Protein AF-A0A928IRK0-F1 (afdb_monomer_lite)

pLDDT: mean 72.27, std 23.88, range [26.62, 96.31]

Structure (mmCIF, N/CA/C/O backbone):
data_AF-A0A928IRK0-F1
#
_entry.id   AF-A0A928IRK0-F1
#
loop_
_atom_site.group_PDB
_atom_site.id
_atom_site.type_symbol
_atom_site.label_atom_id
_atom_site.label_alt_id
_atom_site.label_comp_id
_atom_site.label_asym_id
_atom_site.label_entity_id
_atom_site.label_seq_id
_atom_site.pdbx_PDB_ins_code
_atom_site.Cartn_x
_atom_site.Cartn_y
_atom_site.Cartn_z
_atom_site.occupancy
_atom_site.B_iso_or_equiv
_atom_site.auth_seq_id
_atom_site.auth_comp_id
_atom_site.auth_asym_id
_atom_site.auth_atom_id
_atom_site.pdbx_PDB_model_num
ATOM 1 N N . MET A 1 1 ? 28.303 -37.108 17.108 1.00 35.88 1 MET A N 1
ATOM 2 C CA . MET A 1 1 ? 27.995 -36.405 15.845 1.00 35.88 1 MET A CA 1
ATOM 3 C C . MET A 1 1 ? 28.154 -34.914 16.098 1.00 35.88 1 MET A C 1
ATOM 5 O O . MET A 1 1 ? 27.510 -34.401 16.999 1.00 35.88 1 MET A O 1
ATOM 9 N N . LYS A 1 2 ? 29.097 -34.267 15.405 1.00 32.19 2 LYS A N 1
ATOM 10 C CA . LYS A 1 2 ? 29.392 -32.827 15.476 1.00 32.19 2 LYS A CA 1
ATOM 11 C C . LYS A 1 2 ? 29.144 -32.235 14.089 1.00 32.19 2 LYS A C 1
ATOM 13 O O . LYS A 1 2 ? 29.670 -32.789 13.128 1.00 32.19 2 LYS A O 1
ATOM 18 N N . ARG A 1 3 ? 28.418 -31.122 14.007 1.00 32.66 3 ARG A N 1
ATOM 19 C CA . ARG A 1 3 ? 28.485 -30.109 12.934 1.00 32.66 3 ARG A CA 1
ATOM 20 C C . ARG A 1 3 ? 28.124 -28.778 13.616 1.00 32.66 3 ARG A C 1
ATOM 22 O O . ARG A 1 3 ? 26.959 -28.565 13.901 1.00 32.66 3 ARG A O 1
ATOM 29 N N . ALA A 1 4 ? 29.045 -28.099 14.301 1.00 34.97 4 ALA A N 1
ATOM 30 C CA . ALA A 1 4 ? 30.150 -27.265 13.809 1.00 34.97 4 ALA A CA 1
ATOM 31 C C . ALA A 1 4 ? 29.663 -26.094 12.934 1.00 34.97 4 ALA A C 1
ATOM 33 O O . ALA A 1 4 ? 29.440 -26.262 11.739 1.00 34.97 4 ALA A O 1
ATOM 34 N N . LEU A 1 5 ? 29.512 -24.933 13.587 1.00 39.81 5 LEU A N 1
ATOM 35 C CA . LEU A 1 5 ? 29.487 -23.599 12.987 1.00 39.81 5 LEU A CA 1
ATOM 36 C C . LEU A 1 5 ? 30.764 -23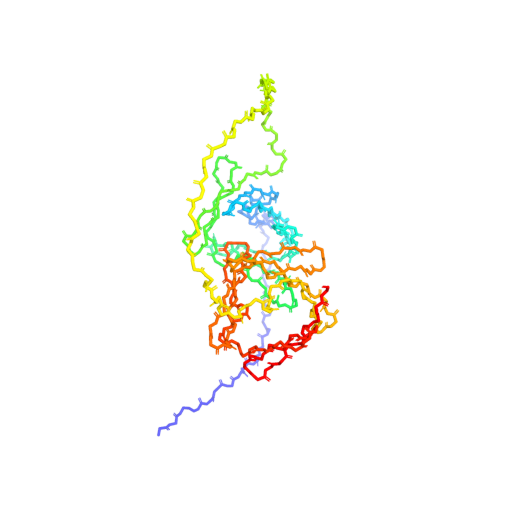.363 12.158 1.00 39.81 5 LEU A C 1
ATOM 38 O O . LEU A 1 5 ? 31.855 -23.710 12.608 1.00 39.81 5 LEU A O 1
ATOM 42 N N . ALA A 1 6 ? 30.627 -22.725 10.998 1.00 34.22 6 ALA A N 1
ATOM 43 C CA . ALA A 1 6 ? 31.722 -22.123 10.232 1.00 34.22 6 ALA A CA 1
ATOM 44 C C . ALA A 1 6 ? 31.216 -20.750 9.752 1.00 34.22 6 ALA A C 1
ATOM 46 O O . ALA A 1 6 ? 30.292 -20.685 8.951 1.00 34.22 6 ALA A O 1
ATOM 47 N N . THR A 1 7 ? 31.525 -19.663 10.459 1.00 35.00 7 THR A N 1
ATOM 48 C CA . THR A 1 7 ? 32.746 -18.839 10.352 1.00 35.00 7 THR A CA 1
ATOM 49 C C . THR A 1 7 ? 32.854 -18.143 8.995 1.00 35.00 7 THR A C 1
ATOM 51 O O . THR A 1 7 ? 33.321 -18.710 8.012 1.00 35.00 7 THR A O 1
ATOM 54 N N . ILE A 1 8 ? 32.423 -16.881 8.997 1.00 35.19 8 ILE A N 1
ATOM 55 C CA . ILE A 1 8 ? 32.587 -15.876 7.945 1.00 35.19 8 ILE A CA 1
ATOM 56 C C . ILE A 1 8 ? 34.085 -15.609 7.764 1.00 35.19 8 ILE A C 1
ATOM 58 O O . ILE A 1 8 ? 34.755 -15.165 8.697 1.00 35.19 8 ILE A O 1
ATOM 62 N N . MET A 1 9 ? 34.612 -15.896 6.573 1.00 32.50 9 MET A N 1
ATOM 63 C CA . MET A 1 9 ? 36.005 -15.639 6.211 1.00 32.50 9 MET A CA 1
ATOM 64 C C . MET A 1 9 ? 36.074 -14.464 5.231 1.00 32.50 9 MET A C 1
ATOM 66 O O . MET A 1 9 ? 35.711 -14.568 4.064 1.00 32.50 9 MET A O 1
ATOM 70 N N . LEU A 1 10 ? 36.548 -13.340 5.756 1.00 35.69 10 LEU A N 1
ATOM 71 C CA . LEU A 1 10 ? 37.051 -12.174 5.040 1.00 35.69 10 LEU A CA 1
ATOM 72 C C . LEU A 1 10 ? 38.479 -12.487 4.551 1.00 35.69 10 LEU A C 1
ATOM 74 O O . LEU A 1 10 ? 39.287 -12.844 5.402 1.00 35.69 10 LEU A O 1
ATOM 78 N N . PHE A 1 11 ? 38.809 -12.338 3.255 1.00 30.98 11 PHE A N 1
ATOM 79 C CA . PHE A 1 11 ? 40.096 -11.773 2.783 1.00 30.98 11 PHE A CA 1
ATOM 80 C C . PHE A 1 11 ? 40.257 -11.720 1.246 1.00 30.98 11 PHE A C 1
ATOM 82 O O . PHE A 1 11 ? 39.858 -12.629 0.528 1.00 30.98 11 PHE A O 1
ATOM 89 N N . ALA A 1 12 ? 41.021 -10.701 0.829 1.00 29.92 12 ALA A N 1
ATOM 90 C CA . ALA A 1 12 ? 41.919 -10.637 -0.334 1.00 29.92 12 ALA A CA 1
ATOM 91 C C . ALA A 1 12 ? 41.379 -10.214 -1.715 1.00 29.92 12 ALA A C 1
ATOM 93 O O . ALA A 1 12 ? 41.140 -11.006 -2.621 1.00 29.92 12 ALA A O 1
ATOM 94 N N . LEU A 1 13 ? 41.390 -8.891 -1.882 1.00 34.50 13 LEU A N 1
ATOM 95 C CA . LEU A 1 13 ? 41.864 -8.146 -3.051 1.00 34.50 13 LEU A CA 1
ATOM 96 C C . LEU A 1 13 ? 42.951 -8.887 -3.871 1.00 34.50 13 LEU A C 1
ATOM 98 O O . LEU A 1 13 ? 44.035 -9.158 -3.354 1.00 34.50 13 LEU A O 1
ATOM 102 N N . VAL A 1 14 ? 42.708 -9.106 -5.168 1.00 40.97 14 VAL A N 1
ATOM 103 C CA . VAL A 1 14 ? 43.757 -9.370 -6.169 1.00 40.97 14 VAL A CA 1
ATOM 104 C C . VAL A 1 14 ? 43.523 -8.465 -7.377 1.00 40.97 14 VAL A C 1
ATOM 106 O O . VAL A 1 14 ? 42.652 -8.702 -8.210 1.00 40.97 14 VAL A O 1
ATOM 109 N N . LEU A 1 15 ? 44.332 -7.409 -7.453 1.00 42.88 15 LEU A N 1
ATOM 110 C CA . LEU A 1 15 ? 44.608 -6.652 -8.670 1.00 42.88 15 LEU A CA 1
ATOM 111 C C . LEU A 1 15 ? 45.464 -7.517 -9.601 1.00 42.88 15 LEU A C 1
ATOM 113 O O . LEU A 1 15 ? 46.581 -7.881 -9.240 1.00 42.88 15 LEU A O 1
ATOM 117 N N . THR A 1 16 ? 44.997 -7.769 -10.823 1.00 43.09 16 THR A N 1
ATOM 118 C CA . THR A 1 16 ? 45.898 -8.019 -11.956 1.00 43.09 16 THR A CA 1
ATOM 119 C C . THR A 1 16 ? 45.474 -7.147 -13.129 1.00 43.09 16 THR A C 1
ATOM 121 O O . THR A 1 16 ? 44.349 -7.206 -13.616 1.00 43.09 16 THR A O 1
ATOM 124 N N . ALA A 1 17 ? 46.392 -6.273 -13.531 1.00 45.44 17 ALA A N 1
ATOM 125 C CA . ALA A 1 17 ? 46.295 -5.474 -14.733 1.00 45.44 17 ALA A CA 1
ATOM 126 C C . ALA A 1 17 ? 46.649 -6.343 -15.945 1.00 45.44 17 ALA A C 1
ATOM 128 O O . ALA A 1 17 ? 47.727 -6.931 -15.986 1.00 45.44 17 ALA A O 1
ATOM 129 N N . PHE A 1 18 ? 45.782 -6.346 -16.955 1.00 43.25 18 PHE A N 1
ATOM 130 C CA . PHE A 1 18 ? 46.183 -6.560 -18.340 1.00 43.25 18 PHE A CA 1
ATOM 131 C C . PHE A 1 18 ? 45.590 -5.435 -19.181 1.00 43.25 18 PHE A C 1
ATOM 133 O O . PHE A 1 18 ? 44.392 -5.378 -19.444 1.00 43.25 18 PHE A O 1
ATOM 140 N N . THR A 1 19 ? 46.454 -4.513 -19.585 1.00 52.81 19 THR A N 1
ATOM 141 C CA . THR A 1 19 ? 46.229 -3.620 -20.713 1.00 52.81 19 THR A CA 1
ATOM 142 C C . THR A 1 19 ? 46.345 -4.433 -22.001 1.00 52.81 19 THR A C 1
ATOM 144 O O . THR A 1 19 ? 47.422 -4.908 -22.349 1.00 52.81 19 THR A O 1
ATOM 147 N N . ALA A 1 20 ? 45.245 -4.558 -22.739 1.00 34.66 20 ALA A N 1
ATOM 148 C CA . ALA A 1 20 ? 45.270 -4.877 -24.161 1.00 34.66 20 ALA A CA 1
ATOM 149 C C . ALA A 1 20 ? 44.261 -3.973 -24.873 1.00 34.66 20 ALA A C 1
ATOM 151 O O . ALA A 1 20 ? 43.054 -4.041 -24.657 1.00 34.66 20 ALA A O 1
ATOM 152 N N . CYS A 1 21 ? 44.822 -3.069 -25.668 1.00 44.81 21 CYS A N 1
ATOM 153 C CA . CYS A 1 21 ? 44.151 -2.089 -26.498 1.00 44.81 21 CYS A CA 1
ATOM 154 C C . CYS A 1 21 ? 43.367 -2.805 -27.609 1.00 44.81 21 CYS A C 1
ATOM 156 O O . CYS A 1 21 ? 43.947 -3.515 -28.427 1.00 44.81 21 CYS A O 1
ATOM 158 N N . GLY A 1 22 ? 42.055 -2.610 -27.627 1.00 37.16 22 GLY A N 1
ATOM 159 C CA . GLY A 1 22 ? 41.155 -3.009 -28.699 1.00 37.16 22 GLY A CA 1
ATOM 160 C C . GLY A 1 22 ? 39.939 -2.105 -28.604 1.00 37.16 22 GLY A C 1
ATOM 161 O O . GLY A 1 22 ? 39.174 -2.192 -27.650 1.00 37.16 22 GLY A O 1
ATOM 162 N N . SER A 1 23 ? 39.848 -1.160 -29.528 1.00 47.44 23 SER A N 1
ATOM 163 C CA . SER A 1 23 ? 38.909 -0.045 -29.555 1.00 47.44 23 SER A CA 1
ATOM 164 C C . SER A 1 23 ? 37.456 -0.513 -29.674 1.00 47.44 23 SER A C 1
ATOM 166 O O . SER A 1 23 ? 36.894 -0.524 -30.759 1.00 47.44 23 SER A O 1
ATOM 168 N N . ASP A 1 24 ? 36.836 -0.857 -28.555 1.00 42.28 24 ASP A N 1
ATOM 169 C CA . ASP A 1 24 ? 35.389 -0.903 -28.392 1.00 42.28 24 ASP A CA 1
ATOM 170 C C . ASP A 1 24 ? 35.107 -0.181 -27.075 1.00 42.28 24 ASP A C 1
ATOM 172 O O . ASP A 1 24 ? 35.445 -0.674 -25.998 1.00 42.28 24 ASP A O 1
ATOM 176 N N . GLY A 1 25 ? 34.543 1.029 -27.159 1.00 40.53 25 GLY A N 1
ATOM 177 C CA . GLY A 1 25 ? 34.087 1.770 -25.982 1.00 40.53 25 GLY A CA 1
ATOM 178 C C . GLY A 1 25 ? 33.151 0.919 -25.112 1.00 40.53 25 GLY A C 1
ATOM 179 O O . GLY A 1 25 ? 32.661 -0.116 -25.573 1.00 40.53 25 GLY A O 1
ATOM 180 N N . PRO A 1 26 ? 32.886 1.330 -23.858 1.00 35.16 26 PRO A N 1
ATOM 181 C CA . PRO A 1 26 ? 32.048 0.564 -22.947 1.00 35.16 26 PRO A CA 1
ATOM 182 C C . PRO A 1 26 ? 30.729 0.234 -23.645 1.00 35.16 26 PRO A C 1
ATOM 184 O O . PRO A 1 26 ? 29.916 1.116 -23.926 1.00 35.16 26 PRO A O 1
ATOM 187 N N . LYS A 1 27 ? 30.549 -1.051 -23.972 1.00 37.31 27 LYS A N 1
ATOM 188 C CA . LYS A 1 27 ? 29.289 -1.609 -24.452 1.00 37.31 27 LYS A CA 1
ATOM 189 C C . LYS A 1 27 ? 28.321 -1.513 -23.283 1.00 37.31 27 LYS A C 1
ATOM 191 O O . LYS A 1 27 ? 28.167 -2.450 -22.506 1.00 37.31 27 LYS A O 1
ATOM 196 N N . THR A 1 28 ? 27.707 -0.345 -23.136 1.00 40.34 28 THR A N 1
ATOM 197 C CA . THR A 1 28 ? 26.506 -0.177 -22.335 1.00 40.34 28 THR A CA 1
ATOM 198 C C . THR A 1 28 ? 25.515 -1.231 -22.816 1.00 40.34 28 THR A C 1
ATOM 200 O O . THR A 1 28 ? 25.292 -1.407 -24.018 1.00 40.34 28 THR A O 1
ATOM 203 N N . ASN A 1 29 ? 24.994 -2.017 -21.878 1.00 41.47 29 ASN A N 1
ATOM 204 C CA . ASN A 1 29 ? 24.000 -3.049 -22.138 1.00 41.47 29 ASN A CA 1
ATOM 205 C C . ASN A 1 29 ? 22.813 -2.434 -22.902 1.00 41.47 29 ASN A C 1
ATOM 207 O O . ASN A 1 29 ? 21.930 -1.822 -22.306 1.00 41.47 29 ASN A O 1
ATOM 211 N N . ARG A 1 30 ? 22.770 -2.596 -24.234 1.00 39.09 30 ARG A N 1
ATOM 212 C CA . ARG A 1 30 ? 21.704 -2.047 -25.099 1.00 39.09 30 ARG A CA 1
ATOM 213 C C . ARG A 1 30 ? 20.292 -2.518 -24.717 1.00 39.09 30 ARG A C 1
ATOM 215 O O . ARG A 1 30 ? 19.333 -1.889 -25.148 1.00 39.09 30 ARG A O 1
ATOM 222 N N . LYS A 1 31 ? 20.151 -3.583 -23.915 1.00 46.94 31 LYS A N 1
ATOM 223 C CA . LYS A 1 31 ? 18.856 -4.098 -23.430 1.00 46.94 31 LYS A CA 1
ATOM 224 C C . LYS A 1 31 ? 18.226 -3.268 -22.302 1.00 46.94 31 LYS A C 1
ATOM 226 O O . LYS A 1 31 ? 17.010 -3.296 -22.160 1.00 46.94 31 LYS A O 1
ATOM 231 N N . ASN A 1 32 ? 19.006 -2.492 -21.546 1.00 50.16 32 ASN A N 1
ATOM 232 C CA . ASN A 1 32 ? 18.465 -1.699 -20.430 1.00 50.16 32 ASN A CA 1
ATOM 233 C C . ASN A 1 32 ? 17.846 -0.379 -20.910 1.00 50.16 32 ASN A C 1
ATOM 235 O O . ASN A 1 32 ? 17.025 0.213 -20.220 1.00 50.16 32 ASN A O 1
ATOM 239 N N . ASN A 1 33 ? 18.198 0.071 -22.118 1.00 55.84 33 ASN A N 1
ATOM 240 C CA . ASN A 1 33 ? 17.753 1.360 -22.644 1.00 55.84 33 ASN A CA 1
ATOM 241 C C . ASN A 1 33 ? 16.288 1.351 -23.130 1.00 55.84 33 ASN A C 1
ATOM 243 O O . ASN A 1 33 ? 15.745 2.395 -23.478 1.00 55.84 33 ASN A O 1
ATOM 247 N N . THR A 1 34 ? 15.658 0.174 -23.216 1.00 71.88 34 THR A N 1
ATOM 248 C CA . THR A 1 34 ? 14.358 -0.005 -23.880 1.00 71.88 34 THR A CA 1
ATOM 249 C C . THR A 1 34 ? 13.168 0.192 -22.937 1.00 71.88 34 THR A C 1
ATOM 251 O O . THR A 1 34 ? 12.139 0.699 -23.374 1.00 71.88 34 THR A O 1
ATOM 254 N N . ILE A 1 35 ? 13.311 -0.152 -21.650 1.00 88.88 35 ILE A N 1
ATOM 255 C CA . ILE A 1 35 ? 12.264 0.055 -20.631 1.00 88.88 35 ILE A CA 1
ATOM 256 C C . ILE A 1 35 ? 12.216 1.505 -20.123 1.00 88.88 35 ILE A C 1
ATOM 258 O O . ILE A 1 35 ? 11.204 1.938 -19.579 1.00 88.88 35 ILE A O 1
ATOM 262 N N . ILE A 1 36 ? 13.278 2.284 -20.353 1.00 92.06 36 ILE A N 1
ATOM 263 C CA . ILE A 1 36 ? 13.366 3.685 -19.927 1.00 92.06 36 ILE A CA 1
ATOM 264 C C . ILE A 1 36 ? 12.195 4.490 -20.493 1.00 92.06 36 ILE A C 1
ATOM 266 O O . ILE A 1 36 ? 11.901 4.464 -21.694 1.00 92.06 36 ILE A O 1
ATOM 270 N N . GLY A 1 37 ? 11.534 5.241 -19.623 1.00 90.44 37 GLY A N 1
ATOM 271 C CA . GLY A 1 37 ? 10.341 6.009 -19.949 1.00 90.44 37 GLY A CA 1
ATOM 272 C C . GLY A 1 37 ? 9.330 5.978 -18.817 1.00 90.44 37 GLY A C 1
ATOM 273 O O . GLY A 1 37 ? 9.587 5.425 -17.753 1.00 90.44 37 GLY A O 1
ATOM 274 N N . THR A 1 38 ? 8.185 6.606 -19.058 1.00 94.38 38 THR A N 1
ATOM 275 C CA . THR A 1 38 ? 7.038 6.563 -18.150 1.00 94.38 38 THR A CA 1
ATOM 276 C C . THR A 1 38 ? 5.928 5.748 -18.796 1.00 94.38 38 THR A C 1
ATOM 278 O O . THR A 1 38 ? 5.653 5.908 -19.986 1.00 94.38 38 THR A O 1
ATOM 281 N N . TRP A 1 39 ? 5.317 4.870 -18.021 1.00 95.44 39 TRP A N 1
ATOM 282 C CA . TRP A 1 39 ? 4.385 3.843 -18.453 1.00 95.44 39 TRP A CA 1
ATOM 283 C C . TRP A 1 39 ? 3.161 3.895 -17.555 1.00 95.44 39 TRP A C 1
ATOM 285 O O . TRP A 1 39 ? 3.302 3.968 -16.343 1.00 95.44 39 TRP A O 1
ATOM 295 N N . GLU A 1 40 ? 1.977 3.886 -18.144 1.00 94.19 40 GLU A N 1
ATOM 296 C CA . GLU A 1 40 ? 0.702 3.979 -17.445 1.00 94.19 40 GLU A CA 1
ATOM 297 C C . GLU A 1 40 ? -0.161 2.771 -17.804 1.00 94.19 40 GLU A C 1
ATOM 299 O O . GLU A 1 40 ? -0.256 2.384 -18.970 1.00 94.19 40 GLU A O 1
ATOM 304 N N . GLY A 1 41 ? -0.758 2.154 -16.796 1.00 87.56 41 GLY A N 1
ATOM 305 C CA . GLY A 1 41 ? -1.603 0.976 -16.928 1.00 87.56 41 GLY A CA 1
ATOM 306 C C . GLY A 1 41 ? -2.645 0.956 -15.821 1.00 87.56 41 GLY A C 1
ATOM 307 O O . GLY A 1 41 ? -2.720 1.880 -15.009 1.00 87.56 41 GLY A O 1
ATOM 308 N N . SER A 1 42 ? -3.453 -0.095 -15.787 1.00 81.50 42 SER A N 1
ATOM 309 C CA . SER A 1 42 ? -4.415 -0.293 -14.710 1.00 81.50 42 SER A CA 1
ATOM 310 C C . SER A 1 42 ? -4.460 -1.753 -14.297 1.00 81.50 42 SER A C 1
ATOM 312 O O . SER A 1 42 ? -4.390 -2.641 -15.146 1.00 81.50 42 SER A O 1
ATOM 314 N N . LEU A 1 43 ? -4.567 -1.969 -12.992 1.00 77.38 43 LEU A N 1
ATOM 315 C CA . LEU A 1 43 ? -4.803 -3.262 -12.371 1.00 77.38 43 LEU A CA 1
ATOM 316 C C . LEU A 1 43 ? -5.964 -3.083 -11.391 1.00 77.38 43 LEU A C 1
ATOM 318 O O . LEU A 1 43 ? -5.967 -2.124 -10.623 1.00 77.38 43 LEU A O 1
ATOM 322 N N . ASP A 1 44 ? -6.986 -3.931 -11.506 1.00 76.38 44 ASP A N 1
ATOM 323 C CA . ASP A 1 44 ? -8.194 -3.911 -10.666 1.00 76.38 44 ASP A CA 1
ATOM 324 C C . ASP A 1 44 ? -8.866 -2.531 -10.531 1.00 76.38 44 ASP A C 1
ATOM 326 O O . ASP A 1 44 ? -9.376 -2.143 -9.485 1.00 76.38 44 ASP A O 1
ATOM 330 N N . GLY A 1 45 ? -8.875 -1.761 -11.625 1.00 72.38 45 GLY A N 1
ATOM 331 C CA . GLY A 1 45 ? -9.487 -0.428 -11.679 1.00 72.38 45 GLY A CA 1
ATOM 332 C C . GLY A 1 45 ? -8.632 0.694 -11.081 1.00 72.38 45 GLY A C 1
ATOM 333 O O . GLY A 1 45 ? -9.014 1.861 -11.168 1.00 72.38 45 GLY A O 1
ATOM 334 N N . ILE A 1 46 ? -7.454 0.378 -10.540 1.00 72.94 46 ILE A N 1
ATOM 335 C CA . ILE A 1 46 ? -6.489 1.353 -10.033 1.00 72.94 46 ILE A CA 1
ATOM 336 C C . ILE A 1 46 ? -5.533 1.720 -11.166 1.00 72.94 46 ILE A C 1
ATOM 338 O O . ILE A 1 46 ? -4.912 0.850 -11.780 1.00 72.94 46 ILE A O 1
ATOM 342 N N . THR A 1 47 ? -5.412 3.012 -11.472 1.00 83.19 47 THR A N 1
ATOM 343 C CA . THR A 1 47 ? -4.402 3.504 -12.420 1.00 83.19 47 THR A CA 1
ATOM 344 C C . THR A 1 47 ? -3.032 3.496 -11.758 1.00 83.19 47 THR A C 1
ATOM 346 O O . THR A 1 47 ? -2.857 4.058 -10.676 1.00 83.19 47 THR A O 1
ATOM 349 N N . MET A 1 48 ? -2.053 2.914 -12.445 1.00 88.00 48 MET A N 1
ATOM 350 C CA . MET A 1 48 ? -0.661 2.854 -12.017 1.00 88.00 48 MET A CA 1
ATOM 351 C C . MET A 1 48 ? 0.233 3.532 -13.051 1.00 88.00 48 MET A C 1
ATOM 353 O O . MET A 1 48 ? 0.095 3.295 -14.252 1.00 88.00 48 MET A O 1
ATOM 357 N N . THR A 1 49 ? 1.176 4.351 -12.596 1.00 92.38 49 THR A N 1
ATOM 358 C CA . THR A 1 49 ? 2.230 4.943 -13.423 1.00 92.38 49 THR A CA 1
ATOM 359 C C . THR A 1 49 ? 3.595 4.495 -12.914 1.00 92.38 49 THR A C 1
ATOM 361 O O . THR A 1 49 ? 3.921 4.716 -11.757 1.00 92.38 49 THR A O 1
ATOM 364 N N . TYR A 1 50 ? 4.426 3.933 -13.786 1.00 94.50 50 TYR A N 1
ATOM 365 C CA . TYR A 1 50 ? 5.821 3.605 -13.498 1.00 94.50 50 TYR A CA 1
ATOM 366 C C . TYR A 1 50 ? 6.753 4.437 -14.365 1.00 94.50 50 TYR A C 1
ATOM 368 O O . TYR A 1 50 ? 6.551 4.557 -15.573 1.00 94.50 50 TYR A O 1
ATOM 376 N N . SER A 1 51 ? 7.816 4.977 -13.780 1.00 94.81 51 SER A N 1
ATOM 377 C CA . SER A 1 51 ? 8.896 5.629 -14.512 1.00 94.81 51 SER A CA 1
ATOM 378 C C . SER A 1 51 ? 10.215 4.909 -14.276 1.00 94.81 51 SER A C 1
ATOM 380 O O . SER A 1 51 ? 10.579 4.622 -13.143 1.00 94.81 51 SER A O 1
ATOM 382 N N . PHE A 1 52 ? 10.946 4.638 -15.352 1.00 94.25 52 PHE A N 1
ATOM 383 C CA . PHE A 1 52 ? 12.274 4.032 -15.318 1.00 94.25 52 PHE A CA 1
ATOM 384 C C . PHE A 1 52 ? 13.265 5.015 -15.933 1.00 94.25 52 PHE A C 1
ATOM 386 O O . PHE A 1 52 ? 13.123 5.397 -17.100 1.00 94.25 52 PHE A O 1
ATOM 393 N N . LYS A 1 53 ? 14.263 5.443 -15.160 1.00 90.06 53 LYS A N 1
ATOM 394 C CA . LYS A 1 53 ? 15.334 6.343 -15.600 1.00 90.06 53 LYS A CA 1
ATOM 395 C C . LYS A 1 53 ? 16.614 5.570 -15.898 1.00 90.06 53 LYS A C 1
ATOM 397 O O . LYS A 1 53 ? 16.876 4.518 -15.327 1.00 90.06 53 LYS A O 1
ATOM 402 N N . ALA A 1 54 ? 17.429 6.122 -16.795 1.00 86.69 54 ALA A N 1
ATOM 403 C CA . ALA A 1 54 ? 18.669 5.501 -17.269 1.00 86.69 54 ALA A CA 1
ATOM 404 C C . ALA A 1 54 ? 19.713 5.245 -16.170 1.00 86.69 54 ALA A C 1
ATOM 406 O O . ALA A 1 54 ? 20.583 4.395 -16.340 1.00 86.69 54 ALA A O 1
ATOM 407 N N . ASP A 1 55 ? 19.636 5.992 -15.072 1.00 86.50 55 ASP A N 1
ATOM 408 C CA . ASP A 1 55 ? 20.527 5.886 -13.916 1.00 86.50 55 ASP A CA 1
ATOM 409 C C . ASP A 1 55 ? 20.167 4.727 -12.969 1.00 86.50 55 ASP A C 1
ATOM 411 O O . ASP A 1 55 ? 20.842 4.538 -11.961 1.00 86.50 55 ASP A O 1
ATOM 415 N N . GLY A 1 56 ? 19.138 3.936 -13.295 1.00 87.12 56 GLY A N 1
ATOM 416 C CA . GLY A 1 56 ? 18.668 2.839 -12.450 1.00 87.12 56 GLY A CA 1
ATOM 417 C C . GLY A 1 56 ? 17.709 3.284 -11.348 1.00 87.12 56 GLY A C 1
ATOM 418 O O . GLY A 1 56 ? 17.372 2.481 -10.486 1.00 87.12 56 GLY A O 1
ATOM 419 N N . THR A 1 57 ? 17.238 4.533 -11.362 1.00 93.00 57 THR A N 1
ATOM 420 C CA . THR A 1 57 ? 16.164 4.997 -10.473 1.00 93.00 57 THR A CA 1
ATOM 421 C C . THR A 1 57 ? 14.821 5.017 -11.191 1.00 93.00 57 THR A C 1
ATOM 423 O O . THR A 1 57 ? 14.736 5.023 -12.425 1.00 93.00 57 THR A O 1
ATOM 426 N N . GLY A 1 58 ? 13.746 5.010 -10.421 1.00 93.31 58 GLY A N 1
ATOM 427 C CA . GLY A 1 58 ? 12.396 5.055 -10.935 1.00 93.31 58 GLY A CA 1
ATOM 428 C C . GLY A 1 58 ? 11.396 5.529 -9.898 1.00 93.31 58 GLY A C 1
ATOM 429 O O . GLY A 1 58 ? 11.750 5.869 -8.770 1.00 93.31 58 GLY A O 1
ATOM 430 N N . LYS A 1 59 ? 10.144 5.610 -10.329 1.00 92.62 59 LYS A N 1
ATOM 431 C CA . LYS A 1 59 ? 9.039 6.050 -9.484 1.00 92.62 59 LYS A CA 1
ATOM 432 C C . LYS A 1 59 ? 7.760 5.323 -9.869 1.00 92.62 59 LYS A C 1
ATOM 434 O O . LYS A 1 59 ? 7.444 5.283 -11.057 1.00 92.62 59 LYS A O 1
ATOM 439 N N . ALA A 1 60 ? 7.053 4.785 -8.882 1.00 91.31 60 ALA A N 1
ATOM 440 C CA . ALA A 1 60 ? 5.724 4.204 -9.008 1.00 91.31 60 ALA A CA 1
ATOM 441 C C . ALA A 1 60 ? 4.701 5.184 -8.430 1.00 91.31 60 ALA A C 1
ATOM 443 O O . ALA A 1 60 ? 4.945 5.781 -7.384 1.00 91.31 60 ALA A O 1
ATOM 444 N N . GLU A 1 61 ? 3.568 5.347 -9.100 1.00 85.81 61 GLU A N 1
ATOM 445 C CA . GLU A 1 61 ? 2.417 6.100 -8.612 1.00 85.81 61 GLU A CA 1
ATOM 446 C C . GLU A 1 61 ? 1.161 5.251 -8.774 1.00 85.81 61 GLU A C 1
ATOM 448 O O . GLU A 1 61 ? 0.850 4.828 -9.885 1.00 85.81 61 GLU A O 1
ATOM 453 N N . ALA A 1 62 ? 0.424 5.021 -7.694 1.00 80.81 62 ALA A N 1
ATOM 454 C CA . ALA A 1 62 ? -0.842 4.292 -7.712 1.00 80.81 62 ALA A CA 1
ATOM 455 C C . ALA A 1 62 ? -1.712 4.776 -6.551 1.00 80.81 62 ALA A C 1
ATOM 457 O O . ALA A 1 62 ? -1.187 5.040 -5.476 1.00 80.81 62 ALA A O 1
ATOM 458 N N . ALA A 1 63 ? -3.023 4.935 -6.762 1.00 74.25 63 ALA A N 1
ATOM 459 C CA . ALA A 1 63 ? -3.966 5.367 -5.714 1.00 74.25 63 ALA A CA 1
ATOM 460 C C . ALA A 1 63 ? -3.514 6.619 -4.910 1.00 74.25 63 ALA A C 1
ATOM 462 O O . ALA A 1 63 ? -3.755 6.744 -3.713 1.00 74.25 63 ALA A O 1
ATOM 463 N N . GLY A 1 64 ? -2.818 7.559 -5.563 1.00 67.06 64 GLY A N 1
ATOM 464 C CA . GLY A 1 64 ? -2.269 8.759 -4.915 1.00 67.06 64 GLY A CA 1
ATOM 465 C C . GLY A 1 64 ? -0.976 8.544 -4.114 1.00 67.06 64 GLY A C 1
ATOM 466 O O . GLY A 1 64 ? -0.381 9.526 -3.677 1.00 67.06 64 GLY A O 1
ATOM 467 N N . ALA A 1 65 ? -0.498 7.306 -3.964 1.00 71.31 65 ALA A N 1
ATOM 468 C CA . ALA A 1 65 ? 0.815 6.996 -3.409 1.00 71.31 65 ALA A CA 1
ATOM 469 C C . ALA A 1 65 ? 1.931 7.244 -4.429 1.00 71.31 65 ALA A C 1
ATOM 471 O O . ALA A 1 65 ? 1.724 7.165 -5.640 1.00 71.31 65 ALA A O 1
ATOM 472 N N . THR A 1 66 ? 3.132 7.529 -3.928 1.00 82.81 66 THR A N 1
ATOM 473 C CA . THR A 1 66 ? 4.366 7.596 -4.712 1.00 82.81 66 THR A CA 1
ATOM 474 C C . THR A 1 66 ? 5.439 6.786 -4.001 1.00 82.81 66 THR A C 1
ATOM 476 O O . THR A 1 66 ? 5.741 7.073 -2.848 1.00 82.81 66 THR A O 1
ATOM 479 N N . ILE A 1 67 ? 6.047 5.837 -4.709 1.00 86.06 67 ILE A N 1
ATOM 480 C CA . ILE A 1 67 ? 7.224 5.099 -4.241 1.00 86.06 67 ILE A CA 1
ATOM 481 C C . ILE A 1 67 ? 8.375 5.427 -5.181 1.00 86.06 67 ILE A C 1
ATOM 483 O O . ILE A 1 67 ? 8.304 5.156 -6.382 1.00 86.06 67 ILE A O 1
ATOM 487 N N . GLU A 1 68 ? 9.438 6.022 -4.648 1.00 90.50 68 GLU A N 1
ATOM 488 C CA . GLU A 1 68 ? 10.715 6.083 -5.353 1.00 90.50 68 GLU A CA 1
ATOM 489 C C . GLU A 1 68 ? 11.435 4.746 -5.183 1.00 90.50 68 GLU A C 1
ATOM 491 O O . GLU A 1 68 ? 11.450 4.167 -4.098 1.00 90.50 68 GLU A O 1
ATOM 496 N N . TYR A 1 69 ? 12.014 4.236 -6.265 1.00 91.94 69 TYR A N 1
ATOM 497 C CA . TYR A 1 69 ? 12.679 2.940 -6.247 1.00 91.94 69 TYR A CA 1
ATOM 498 C C . TYR A 1 69 ? 13.974 2.953 -7.048 1.00 91.94 69 TYR A C 1
ATOM 500 O O . TYR A 1 69 ? 14.179 3.752 -7.967 1.00 91.94 69 TYR A O 1
ATOM 508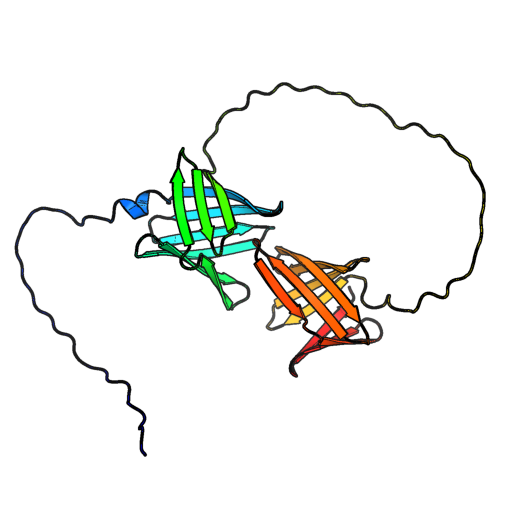 N N . THR A 1 70 ? 14.843 2.005 -6.728 1.00 93.75 70 THR A N 1
ATOM 509 C CA . THR A 1 70 ? 15.949 1.599 -7.595 1.00 93.75 70 THR A CA 1
ATOM 510 C C . THR A 1 70 ? 15.535 0.361 -8.372 1.00 93.75 70 THR A C 1
ATOM 512 O O . THR A 1 70 ? 14.777 -0.463 -7.870 1.00 93.75 70 THR A O 1
ATOM 515 N N . TRP A 1 71 ? 15.989 0.230 -9.612 1.00 94.69 71 TRP A N 1
ATOM 516 C CA . TRP A 1 71 ? 15.653 -0.902 -10.462 1.00 94.69 71 TRP A CA 1
ATOM 517 C C . TRP A 1 71 ? 16.865 -1.411 -11.227 1.00 94.69 71 TRP A C 1
ATOM 519 O O . TRP A 1 71 ? 17.787 -0.672 -11.582 1.00 94.69 71 TRP A O 1
ATOM 529 N N . THR A 1 72 ? 16.845 -2.707 -11.510 1.00 92.56 72 THR A N 1
ATOM 530 C CA . THR A 1 72 ? 17.865 -3.382 -12.302 1.00 92.56 72 THR A CA 1
ATOM 531 C C . THR A 1 72 ? 17.230 -4.445 -13.185 1.00 92.56 72 THR A C 1
ATOM 533 O O . THR A 1 72 ? 16.133 -4.936 -12.923 1.00 92.56 72 THR A O 1
ATOM 536 N N . VAL A 1 73 ? 17.944 -4.812 -14.247 1.00 91.00 73 VAL A N 1
ATOM 537 C CA . VAL A 1 73 ? 17.633 -6.009 -15.024 1.00 91.00 73 VAL A CA 1
ATOM 538 C C . VAL A 1 73 ? 18.804 -6.962 -14.895 1.00 91.00 73 VAL A C 1
ATOM 540 O O . VAL A 1 73 ? 19.926 -6.631 -15.292 1.00 91.00 73 VAL A O 1
ATOM 543 N N . LYS A 1 74 ? 18.537 -8.149 -14.359 1.00 84.19 74 LYS A N 1
ATOM 544 C CA . LYS A 1 74 ? 19.515 -9.223 -14.198 1.00 84.19 74 LYS A CA 1
ATOM 545 C C . LYS A 1 74 ? 18.934 -10.493 -14.797 1.00 84.19 74 LYS A C 1
ATOM 547 O O . LYS A 1 74 ? 17.767 -10.790 -14.591 1.00 84.19 74 LYS A O 1
ATOM 552 N N . ASP A 1 75 ? 19.715 -11.183 -15.622 1.00 85.88 75 ASP A N 1
ATOM 553 C CA . ASP A 1 75 ? 19.291 -12.426 -16.285 1.00 85.88 75 ASP A CA 1
ATOM 554 C C . ASP A 1 75 ? 17.973 -12.304 -17.086 1.00 85.88 75 ASP A C 1
ATOM 556 O O . ASP A 1 75 ? 17.253 -13.272 -17.300 1.00 85.88 75 ASP A O 1
ATOM 560 N N . GLY A 1 76 ? 17.671 -11.093 -17.576 1.00 84.56 76 GLY A N 1
ATOM 561 C CA . GLY A 1 76 ? 16.441 -10.792 -18.317 1.00 84.56 76 GLY A CA 1
ATOM 562 C C . GLY A 1 76 ? 15.207 -10.538 -17.446 1.00 84.56 76 GLY A C 1
ATOM 563 O O . GLY A 1 76 ? 14.142 -10.291 -18.002 1.00 84.56 76 GLY A O 1
ATOM 564 N N . LYS A 1 77 ? 15.352 -10.551 -16.119 1.00 90.62 77 LYS A N 1
ATOM 565 C CA . LYS A 1 77 ? 14.293 -10.280 -15.144 1.00 90.62 77 LYS A CA 1
ATOM 566 C C . LYS A 1 77 ? 14.397 -8.868 -14.584 1.00 90.62 77 LYS A C 1
ATOM 568 O O . LYS A 1 77 ? 15.502 -8.391 -14.309 1.00 90.62 77 LYS A O 1
ATOM 573 N N . LEU A 1 78 ? 13.253 -8.209 -14.433 1.00 93.19 78 LEU A N 1
ATOM 574 C CA . LEU A 1 78 ? 13.131 -6.888 -13.829 1.00 93.19 78 LEU A CA 1
ATOM 575 C C . LEU A 1 78 ? 13.019 -7.026 -12.310 1.00 93.19 78 LEU A C 1
ATOM 577 O O . LEU A 1 78 ? 12.161 -7.745 -11.809 1.00 93.19 78 LEU A O 1
ATOM 581 N N . ASN A 1 79 ? 13.868 -6.291 -11.601 1.00 93.12 79 ASN A N 1
ATOM 582 C CA . ASN A 1 79 ? 13.822 -6.163 -10.153 1.00 93.12 79 ASN A CA 1
ATOM 583 C C . ASN A 1 79 ? 13.769 -4.678 -9.790 1.00 93.12 79 ASN A C 1
ATOM 585 O O . ASN A 1 79 ? 14.534 -3.889 -10.355 1.00 93.12 79 ASN A O 1
ATOM 589 N N . ALA A 1 80 ? 12.898 -4.294 -8.862 1.00 92.25 80 ALA A N 1
ATOM 590 C CA . ALA A 1 80 ? 12.815 -2.937 -8.344 1.00 92.25 80 ALA A CA 1
ATOM 591 C C . ALA A 1 80 ? 12.492 -2.941 -6.853 1.00 92.25 80 ALA A C 1
ATOM 593 O O . ALA A 1 80 ? 11.603 -3.660 -6.409 1.00 92.25 80 ALA A O 1
ATOM 594 N N . VAL A 1 81 ? 13.213 -2.115 -6.103 1.00 91.38 81 VAL A N 1
ATOM 595 C CA . VAL A 1 81 ? 13.098 -2.013 -4.649 1.00 91.38 81 VAL A CA 1
ATOM 596 C C . VAL A 1 81 ? 12.998 -0.545 -4.272 1.00 91.38 81 VAL A C 1
ATOM 598 O O . VAL A 1 81 ? 13.826 0.270 -4.698 1.00 91.38 81 VAL A O 1
ATOM 601 N N . GLY A 1 82 ? 11.970 -0.222 -3.499 1.00 87.38 82 GLY A N 1
ATOM 602 C CA . GLY A 1 82 ? 11.739 1.091 -2.918 1.00 87.38 82 GLY A CA 1
ATOM 603 C C . GLY A 1 82 ? 11.547 0.992 -1.412 1.00 87.38 82 GLY A C 1
ATOM 604 O O . GLY A 1 82 ? 11.751 -0.061 -0.809 1.00 87.38 82 GLY A O 1
ATOM 605 N N . GLU A 1 83 ? 11.146 2.105 -0.821 1.00 81.44 83 GLU A N 1
ATOM 606 C CA . GLU A 1 83 ? 10.748 2.171 0.579 1.00 81.44 83 GLU A CA 1
ATOM 607 C C . GLU A 1 83 ? 9.301 2.658 0.647 1.00 81.44 83 GLU A C 1
ATOM 609 O O . GLU A 1 83 ? 8.941 3.650 0.003 1.00 81.44 83 GLU A O 1
ATOM 614 N N . PHE A 1 84 ? 8.473 1.953 1.409 1.00 73.31 84 PHE A N 1
ATOM 615 C CA . PHE A 1 84 ? 7.106 2.345 1.708 1.00 73.31 84 PHE A CA 1
ATOM 616 C C . PHE A 1 84 ? 6.882 2.186 3.209 1.00 73.31 84 PHE A C 1
ATOM 618 O O . PHE A 1 84 ? 7.212 1.159 3.787 1.00 73.31 84 PHE A O 1
ATOM 625 N N . MET A 1 85 ? 6.377 3.238 3.858 1.00 70.62 85 MET A N 1
ATOM 626 C CA . MET A 1 85 ? 6.138 3.259 5.310 1.00 70.62 85 MET A CA 1
ATOM 627 C C . MET A 1 85 ? 7.371 2.919 6.178 1.00 70.62 85 MET A C 1
ATOM 629 O O . MET A 1 85 ? 7.232 2.371 7.263 1.00 70.62 85 MET A O 1
ATOM 633 N N . GLY A 1 86 ? 8.581 3.278 5.730 1.00 69.94 86 GLY A N 1
ATOM 634 C CA . GLY A 1 86 ? 9.823 2.986 6.462 1.00 69.94 86 GLY A CA 1
ATOM 635 C C . GLY A 1 86 ? 10.331 1.554 6.280 1.00 69.94 86 GLY A C 1
ATOM 636 O O . GLY A 1 86 ? 11.391 1.203 6.802 1.00 69.94 86 GLY A O 1
ATOM 637 N N . GLU A 1 87 ? 9.609 0.737 5.515 1.00 72.00 87 GLU A N 1
ATOM 638 C CA . GLU A 1 87 ? 9.976 -0.634 5.206 1.00 72.00 87 GLU A CA 1
ATOM 639 C C . GLU A 1 87 ? 10.435 -0.771 3.757 1.00 72.00 87 GLU A C 1
ATOM 641 O O . GLU A 1 87 ? 9.997 -0.062 2.849 1.00 72.00 87 GLU A O 1
ATOM 646 N N . THR A 1 88 ? 11.366 -1.696 3.532 1.00 81.69 88 THR A N 1
ATOM 647 C CA . THR A 1 88 ? 11.828 -2.016 2.181 1.00 81.69 88 THR A CA 1
ATOM 648 C C . THR A 1 88 ? 10.737 -2.786 1.446 1.00 81.69 88 THR A C 1
ATOM 650 O O . THR A 1 88 ? 10.373 -3.882 1.861 1.00 81.69 88 THR A O 1
ATOM 653 N N . THR A 1 89 ? 10.272 -2.247 0.321 1.00 81.12 89 THR A N 1
ATOM 654 C CA . THR A 1 89 ? 9.211 -2.840 -0.499 1.00 81.12 89 THR A CA 1
ATOM 655 C C . THR A 1 89 ? 9.757 -3.261 -1.854 1.00 81.12 89 THR A C 1
ATOM 657 O O . THR A 1 89 ? 10.391 -2.482 -2.575 1.00 81.12 89 THR A O 1
ATOM 660 N N . GLU A 1 90 ? 9.479 -4.502 -2.235 1.00 88.38 90 GLU A N 1
ATOM 661 C CA . GLU A 1 90 ? 9.807 -5.027 -3.554 1.00 88.38 90 GLU A CA 1
ATOM 662 C C . GLU A 1 90 ? 8.727 -4.623 -4.561 1.00 88.38 90 GLU A C 1
ATOM 664 O O . GLU A 1 90 ? 7.711 -5.286 -4.717 1.00 88.38 90 GLU A O 1
ATOM 669 N N . VAL A 1 91 ? 8.961 -3.526 -5.281 1.00 88.00 91 VAL A N 1
ATOM 670 C CA . VAL A 1 91 ? 8.047 -3.047 -6.331 1.00 88.00 91 VAL A CA 1
ATOM 671 C C . VAL A 1 91 ? 7.953 -4.052 -7.486 1.00 88.00 91 VAL A C 1
ATOM 673 O O . VAL A 1 91 ? 6.887 -4.245 -8.057 1.00 88.00 91 VAL A O 1
ATOM 676 N N . PHE A 1 92 ? 9.071 -4.696 -7.837 1.00 90.56 92 PHE A N 1
ATOM 677 C CA . PHE A 1 92 ? 9.107 -5.827 -8.766 1.00 90.56 92 PHE A CA 1
ATOM 678 C C . PHE A 1 92 ? 10.123 -6.855 -8.263 1.00 90.56 92 PHE A C 1
ATOM 680 O O . PHE A 1 92 ? 11.282 -6.498 -8.042 1.00 90.56 92 PHE A O 1
ATOM 687 N N . GLN A 1 93 ? 9.725 -8.124 -8.166 1.00 90.38 93 GLN A N 1
ATOM 688 C CA . GLN A 1 93 ? 10.612 -9.237 -7.810 1.00 90.38 93 GLN A CA 1
ATOM 689 C C . GLN A 1 93 ? 10.675 -10.255 -8.954 1.00 90.38 93 GLN A C 1
ATOM 691 O O . GLN A 1 93 ? 9.662 -10.862 -9.304 1.00 90.38 93 GLN A O 1
ATOM 696 N N . ASP A 1 94 ? 11.859 -10.411 -9.558 1.00 90.75 94 ASP A N 1
ATOM 697 C CA . ASP A 1 94 ? 12.145 -11.309 -10.689 1.00 90.75 94 ASP A CA 1
ATOM 698 C C . ASP A 1 94 ? 11.061 -11.325 -11.786 1.00 90.75 94 ASP A C 1
ATOM 700 O O . ASP A 1 94 ? 10.760 -12.352 -12.415 1.00 90.75 94 ASP A O 1
ATOM 704 N N . ALA A 1 95 ? 10.488 -10.148 -12.044 1.00 90.69 95 ALA A N 1
ATOM 705 C CA . ALA A 1 95 ? 9.373 -9.986 -12.954 1.00 90.69 95 ALA A CA 1
ATOM 706 C C . ALA A 1 95 ? 9.826 -10.229 -14.397 1.00 90.69 95 ALA A C 1
ATOM 708 O O . ALA A 1 95 ? 10.862 -9.728 -14.856 1.00 90.69 95 ALA A O 1
ATOM 709 N N . ASP A 1 96 ? 9.028 -10.995 -15.138 1.00 93.06 96 ASP A N 1
ATOM 710 C CA . ASP A 1 96 ? 9.172 -11.055 -16.584 1.00 93.06 96 ASP A CA 1
ATOM 711 C C . ASP A 1 96 ? 8.717 -9.730 -17.177 1.00 93.06 96 ASP A C 1
ATOM 713 O O . ASP A 1 96 ? 7.694 -9.172 -16.783 1.00 93.06 96 ASP A O 1
ATOM 717 N N . TYR A 1 97 ? 9.462 -9.229 -18.156 1.00 92.69 97 TYR A N 1
ATOM 718 C CA . TYR A 1 97 ? 9.044 -8.046 -18.886 1.00 92.69 97 TYR A CA 1
ATOM 719 C C . TYR A 1 97 ? 9.349 -8.178 -20.372 1.00 92.69 97 TYR A C 1
ATOM 721 O O . TYR A 1 97 ? 10.344 -8.777 -20.792 1.00 92.69 97 TYR A O 1
ATOM 729 N N . LYS A 1 98 ? 8.489 -7.579 -21.191 1.00 90.94 98 LYS A N 1
ATOM 730 C CA . LYS A 1 98 ? 8.710 -7.443 -22.628 1.00 90.94 98 LYS A CA 1
ATOM 731 C C . LYS A 1 98 ? 8.183 -6.113 -23.135 1.00 90.94 98 LYS A C 1
ATOM 733 O O . LYS A 1 98 ? 7.249 -5.535 -22.587 1.00 90.94 98 LYS A O 1
ATOM 738 N N . LEU A 1 99 ? 8.792 -5.649 -24.217 1.00 86.06 99 LEU A N 1
ATOM 739 C CA . LEU A 1 99 ? 8.313 -4.510 -24.983 1.00 86.06 99 LEU A CA 1
ATOM 740 C C . LEU A 1 99 ? 7.769 -5.022 -26.305 1.00 86.06 99 LEU A C 1
ATOM 742 O O . LEU A 1 99 ? 8.512 -5.583 -27.109 1.00 86.06 99 LEU A O 1
ATOM 746 N N . GLU A 1 100 ? 6.475 -4.833 -26.519 1.00 84.56 100 GLU A N 1
ATOM 747 C CA . GLU A 1 100 ? 5.776 -5.317 -27.702 1.00 84.56 100 GLU A CA 1
ATOM 748 C C . GLU A 1 100 ? 4.822 -4.231 -28.191 1.00 84.56 100 GLU A C 1
ATOM 750 O O . GLU A 1 100 ? 4.039 -3.685 -27.419 1.00 84.56 100 GLU A O 1
ATOM 755 N N . ASN A 1 101 ? 4.914 -3.867 -29.473 1.00 83.19 101 ASN A N 1
ATOM 756 C CA . ASN A 1 101 ? 4.041 -2.865 -30.098 1.00 83.19 101 ASN A CA 1
ATOM 757 C C . ASN A 1 101 ? 3.970 -1.518 -29.344 1.00 83.19 101 ASN A C 1
ATOM 759 O O . ASN A 1 101 ? 2.921 -0.884 -29.282 1.00 83.19 101 ASN A O 1
ATOM 763 N N . GLY A 1 102 ? 5.087 -1.078 -28.753 1.00 83.25 102 GLY A N 1
ATOM 764 C CA . GLY A 1 102 ? 5.148 0.175 -27.990 1.00 83.25 102 GLY A CA 1
ATOM 765 C C . GLY A 1 102 ? 4.494 0.116 -26.605 1.00 83.25 102 GLY A C 1
ATOM 766 O O . GLY A 1 102 ? 4.381 1.156 -25.959 1.00 83.25 102 GLY A O 1
ATOM 767 N N . LYS A 1 103 ? 4.099 -1.076 -26.145 1.00 89.75 103 LYS A N 1
ATOM 768 C CA . LYS A 1 103 ? 3.635 -1.351 -24.785 1.00 89.75 103 LYS A CA 1
ATOM 769 C C . LYS A 1 103 ? 4.733 -2.020 -23.971 1.00 89.75 103 LYS A C 1
ATOM 771 O O . LYS A 1 103 ? 5.520 -2.800 -24.510 1.00 89.75 103 LYS A O 1
ATOM 776 N N . LEU A 1 104 ? 4.749 -1.733 -22.678 1.00 93.44 104 LEU A N 1
ATOM 777 C CA . LEU A 1 104 ? 5.507 -2.485 -21.689 1.00 93.44 104 LEU A CA 1
ATOM 778 C C . LEU A 1 104 ? 4.557 -3.508 -21.075 1.00 93.44 104 LEU A C 1
ATOM 780 O O . LEU A 1 104 ? 3.495 -3.143 -20.591 1.00 93.44 104 LEU A O 1
ATOM 784 N N . ILE A 1 105 ? 4.921 -4.780 -21.119 1.00 93.00 105 ILE A N 1
ATOM 785 C CA . ILE A 1 105 ? 4.137 -5.869 -20.541 1.00 93.00 105 ILE A CA 1
ATOM 786 C C . ILE A 1 105 ? 4.985 -6.449 -19.421 1.00 93.00 105 ILE A C 1
ATOM 788 O O . ILE A 1 105 ? 6.111 -6.875 -19.686 1.00 93.00 105 ILE A O 1
ATOM 792 N N . ILE A 1 106 ? 4.464 -6.425 -18.198 1.00 93.06 106 ILE A N 1
ATOM 793 C CA . ILE A 1 106 ? 5.128 -6.972 -17.012 1.00 93.06 106 ILE A CA 1
ATOM 794 C C . ILE A 1 106 ? 4.284 -8.134 -16.501 1.00 93.06 106 ILE A C 1
ATOM 796 O O . ILE A 1 106 ? 3.065 -8.006 -16.379 1.00 93.06 106 ILE A O 1
ATOM 800 N N . THR A 1 107 ? 4.937 -9.254 -16.207 1.00 89.12 107 THR A N 1
ATOM 801 C CA . THR A 1 107 ? 4.326 -10.418 -15.574 1.00 89.12 107 THR A CA 1
ATOM 802 C C . THR A 1 107 ? 5.044 -10.708 -14.259 1.00 89.12 107 THR A C 1
ATOM 804 O O . THR A 1 107 ? 6.247 -10.973 -14.247 1.00 89.12 107 THR A O 1
ATOM 807 N N . GLN A 1 108 ? 4.301 -10.689 -13.157 1.00 83.19 108 GLN A N 1
ATOM 808 C CA . GLN A 1 108 ? 4.800 -10.950 -11.807 1.00 83.19 108 GLN A CA 1
ATOM 809 C C . GLN A 1 108 ? 3.815 -11.868 -11.089 1.00 83.19 108 GLN A C 1
ATOM 811 O O . GLN A 1 108 ? 2.608 -11.659 -11.160 1.00 83.19 108 GLN A O 1
ATOM 816 N N . GLN A 1 109 ? 4.331 -12.932 -10.467 1.00 80.94 109 GLN A N 1
ATOM 817 C CA . GLN A 1 109 ? 3.537 -13.918 -9.716 1.00 80.94 109 GLN A CA 1
ATOM 818 C C . GLN A 1 109 ? 2.296 -14.463 -10.468 1.00 80.94 109 GLN A C 1
ATOM 820 O O . GLN A 1 109 ? 1.288 -14.822 -9.873 1.00 80.94 109 GLN A O 1
ATOM 825 N N . GLY A 1 110 ? 2.367 -14.555 -11.802 1.00 78.62 110 GLY A N 1
ATOM 826 C CA . GLY A 1 110 ? 1.269 -15.040 -12.651 1.00 78.62 110 GLY A CA 1
ATOM 827 C C . GLY A 1 110 ? 0.292 -13.961 -13.134 1.00 78.62 110 GLY A C 1
ATOM 828 O O . GLY A 1 110 ? -0.451 -14.208 -14.084 1.00 78.62 110 GLY A O 1
ATOM 829 N N . THR A 1 111 ? 0.347 -12.751 -12.579 1.00 80.50 111 THR A N 1
ATOM 830 C CA . THR A 1 111 ? -0.429 -11.595 -13.043 1.00 80.50 111 THR A CA 1
ATOM 831 C C . THR A 1 111 ? 0.322 -10.884 -14.158 1.00 80.50 111 THR A C 1
ATOM 833 O O . THR A 1 111 ? 1.515 -10.622 -14.038 1.00 80.50 111 THR A O 1
ATOM 836 N N . THR A 1 112 ? -0.360 -10.579 -15.265 1.00 90.88 112 THR A N 1
ATOM 837 C CA . THR A 1 112 ? 0.216 -9.846 -16.403 1.00 90.88 112 THR A CA 1
ATOM 838 C C . THR A 1 112 ? -0.513 -8.528 -16.592 1.00 90.88 112 THR A C 1
ATOM 840 O O . THR A 1 112 ? -1.730 -8.521 -16.764 1.00 90.88 112 THR A O 1
ATOM 843 N N . VAL A 1 113 ? 0.237 -7.428 -16.621 1.00 88.50 113 VAL A N 1
ATOM 844 C CA . VAL A 1 113 ? -0.298 -6.079 -16.825 1.00 88.50 113 VAL A CA 1
ATOM 845 C C . VAL A 1 113 ? 0.365 -5.445 -18.041 1.00 88.50 113 VAL A C 1
ATOM 847 O O . VAL A 1 113 ? 1.585 -5.508 -18.220 1.00 88.50 113 VAL A O 1
ATOM 850 N N . GLU A 1 114 ? -0.454 -4.824 -18.889 1.00 92.81 114 GLU A N 1
ATOM 851 C CA . GLU A 1 114 ? 0.017 -4.033 -20.019 1.00 92.81 114 GLU A CA 1
ATOM 852 C C . GLU A 1 114 ? 0.018 -2.546 -19.670 1.00 92.81 114 GLU A C 1
ATOM 854 O O . GLU A 1 114 ? -0.982 -1.988 -19.217 1.00 92.81 114 GLU A O 1
ATOM 859 N N . PHE A 1 115 ? 1.128 -1.885 -19.968 1.00 93.06 115 PHE A N 1
ATOM 860 C CA . PHE A 1 115 ? 1.313 -0.460 -19.775 1.00 93.06 115 PHE A CA 1
ATOM 861 C C . PHE A 1 115 ? 1.560 0.234 -21.109 1.00 93.06 115 PHE A C 1
ATOM 863 O O . PHE A 1 115 ? 2.318 -0.230 -21.968 1.00 93.06 115 PHE A O 1
ATOM 870 N N . THR A 1 116 ? 0.958 1.405 -21.257 1.00 93.00 116 THR A N 1
ATOM 871 C CA . THR A 1 116 ? 1.135 2.291 -22.403 1.00 93.00 116 THR A CA 1
ATOM 872 C C . THR A 1 116 ? 2.073 3.424 -22.028 1.00 93.00 116 THR A C 1
ATOM 874 O O . THR A 1 116 ? 2.039 3.950 -20.921 1.00 93.00 116 THR A O 1
ATOM 877 N N . ARG A 1 117 ? 2.942 3.827 -22.950 1.00 91.50 117 ARG A N 1
ATOM 878 C CA . ARG A 1 117 ? 3.926 4.869 -22.669 1.00 91.50 117 ARG A CA 1
ATOM 879 C C . ARG A 1 117 ? 3.252 6.238 -22.516 1.00 91.50 117 ARG A C 1
ATOM 881 O O . ARG A 1 117 ? 2.667 6.758 -23.472 1.00 91.50 117 ARG A O 1
ATOM 888 N N . LYS A 1 118 ? 3.376 6.837 -21.332 1.00 83.38 118 LYS A N 1
ATOM 889 C CA . LYS A 1 118 ? 2.814 8.145 -20.977 1.00 83.38 118 LYS A CA 1
ATOM 890 C C . LYS A 1 118 ? 3.494 9.234 -21.813 1.00 83.38 118 LYS A C 1
ATOM 892 O O . LYS A 1 118 ? 4.718 9.343 -21.820 1.00 83.38 118 LYS A O 1
ATOM 897 N N . GLY A 1 119 ? 2.699 9.998 -22.564 1.00 64.69 119 GLY A N 1
ATOM 898 C CA . GLY A 1 119 ? 3.180 11.005 -23.525 1.00 64.69 119 GLY A CA 1
ATOM 899 C C . GLY A 1 119 ? 3.182 10.565 -24.997 1.00 64.69 119 GLY A C 1
ATOM 900 O O . GLY A 1 119 ? 3.518 11.3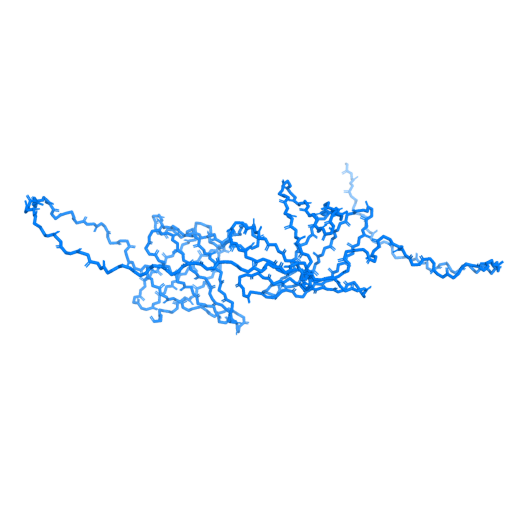67 -25.865 1.00 64.69 119 GLY A O 1
ATOM 901 N N . SER A 1 120 ? 2.761 9.334 -25.310 1.00 45.94 120 SER A N 1
ATOM 902 C CA . SER A 1 120 ? 2.515 8.901 -26.695 1.00 45.94 120 SER A CA 1
ATOM 903 C C . SER A 1 120 ? 1.110 9.330 -27.109 1.00 45.94 120 SER A C 1
ATOM 905 O O . SER A 1 120 ? 0.149 8.580 -26.951 1.00 45.94 120 SER A O 1
ATOM 907 N N . SER A 1 121 ? 0.954 10.561 -27.594 1.00 32.97 121 SER A N 1
ATOM 908 C CA . SER A 1 121 ? -0.329 11.013 -28.130 1.00 32.97 121 SER A CA 1
ATOM 909 C C . SER A 1 121 ? -0.687 10.198 -29.378 1.00 32.97 121 SER A C 1
ATOM 911 O O . SER A 1 121 ? -0.162 10.453 -30.462 1.00 32.97 121 SER A O 1
ATOM 913 N N . SER A 1 122 ? -1.605 9.243 -29.255 1.00 34.97 122 SER A N 1
ATOM 914 C CA . SER A 1 122 ? -2.512 8.948 -30.361 1.00 34.97 122 SER A CA 1
ATOM 915 C C . SER A 1 122 ? -3.723 9.854 -30.167 1.00 34.97 122 SER A C 1
ATOM 917 O O . SER A 1 122 ? -4.442 9.779 -29.175 1.00 34.97 122 SER A O 1
ATOM 919 N N . ALA A 1 123 ? -3.858 10.821 -31.069 1.00 29.12 123 ALA A N 1
ATOM 920 C CA . ALA A 1 123 ? -4.976 11.740 -31.097 1.00 29.12 123 ALA A CA 1
ATOM 921 C C . ALA A 1 123 ? -6.263 10.954 -31.374 1.00 29.12 123 ALA A C 1
ATOM 923 O O . ALA A 1 123 ? -6.440 10.448 -32.480 1.00 29.12 123 ALA A O 1
ATOM 924 N N . ASN A 1 124 ? -7.168 10.884 -30.398 1.00 30.30 124 ASN A N 1
ATOM 925 C CA . ASN A 1 124 ? -8.561 10.561 -30.676 1.00 30.30 124 ASN A CA 1
ATOM 926 C C . ASN A 1 124 ? -9.307 11.877 -30.904 1.00 30.30 124 ASN A C 1
ATOM 928 O O . ASN A 1 124 ? -9.638 12.609 -29.972 1.00 30.30 124 ASN A O 1
ATOM 932 N N . ILE A 1 125 ? -9.508 12.190 -32.184 1.00 33.78 125 ILE A N 1
ATOM 933 C CA . ILE A 1 125 ? -10.449 13.209 -32.639 1.00 33.78 125 ILE A CA 1
ATOM 934 C C . ILE A 1 125 ? -11.846 12.697 -32.284 1.00 33.78 125 ILE A C 1
ATOM 936 O O . ILE A 1 125 ? -12.232 11.599 -32.677 1.00 33.78 125 ILE A O 1
ATOM 940 N N . GLY A 1 126 ? -12.555 13.472 -31.468 1.00 28.39 126 GLY A N 1
ATOM 941 C CA . GLY A 1 126 ? -13.836 13.081 -30.901 1.00 28.39 126 GLY A CA 1
ATOM 942 C C . GLY A 1 126 ? -14.990 13.044 -31.895 1.00 28.39 126 GLY A C 1
ATOM 943 O O . GLY A 1 126 ? -14.929 13.619 -32.976 1.00 28.39 126 GLY A O 1
ATOM 944 N N . PHE A 1 127 ? -16.084 12.444 -31.438 1.00 29.36 127 PHE A N 1
ATOM 945 C CA . PHE A 1 127 ? -17.443 12.819 -31.806 1.00 29.36 127 PHE A CA 1
ATOM 946 C C . PHE A 1 127 ? -18.277 12.771 -30.529 1.00 29.36 127 PHE A C 1
ATOM 948 O O . PHE A 1 127 ? -18.322 11.751 -29.845 1.00 29.36 127 PHE A O 1
ATOM 955 N N . GLY A 1 128 ? -18.842 13.921 -30.165 1.00 30.83 128 GLY A N 1
ATOM 956 C CA . GLY A 1 128 ? -19.753 14.029 -29.039 1.00 30.83 128 GLY A CA 1
ATOM 957 C C . GLY A 1 128 ? -21.138 13.508 -29.389 1.00 30.83 128 GLY A C 1
ATOM 958 O O . GLY A 1 128 ? -21.504 13.458 -30.559 1.00 30.83 128 GLY A O 1
ATOM 959 N N . ASP A 1 129 ? -21.930 13.236 -28.360 1.00 30.09 129 ASP A N 1
ATOM 960 C CA . ASP A 1 129 ? -23.314 13.681 -28.380 1.00 30.09 129 ASP A CA 1
ATOM 961 C C . ASP A 1 129 ? -23.803 13.976 -26.959 1.00 30.09 129 ASP A C 1
ATOM 963 O O . ASP A 1 129 ? -23.522 13.255 -26.001 1.00 30.09 129 ASP A O 1
ATOM 967 N N . LYS A 1 130 ? -24.503 15.100 -26.852 1.00 36.16 130 LYS A N 1
ATOM 968 C CA . LYS A 1 130 ? -25.267 15.541 -25.693 1.00 36.16 130 LYS A CA 1
ATOM 969 C C . LYS A 1 130 ? -26.601 14.816 -25.756 1.00 36.16 130 LYS A C 1
ATOM 971 O O . LYS A 1 130 ? -27.325 15.030 -26.715 1.00 36.16 130 LYS A O 1
ATOM 976 N N . THR A 1 131 ? -27.023 14.155 -24.685 1.00 31.20 131 THR A N 1
ATOM 977 C CA . THR A 1 131 ? -28.441 14.226 -24.311 1.00 31.20 131 THR A CA 1
ATOM 978 C C . THR A 1 131 ? -28.600 14.247 -22.799 1.00 31.20 131 THR A C 1
ATOM 980 O O . THR A 1 131 ? -28.169 13.370 -22.060 1.00 31.20 131 THR A O 1
ATOM 983 N N . GLU A 1 132 ? -29.201 15.344 -22.370 1.00 33.19 132 GLU A N 1
ATOM 984 C CA . GLU A 1 132 ? -29.781 15.602 -21.068 1.00 33.19 132 GLU A CA 1
ATOM 985 C C . GLU A 1 132 ? -31.211 15.039 -21.088 1.00 33.19 132 GLU A C 1
ATOM 987 O O . GLU A 1 132 ? -31.957 15.304 -22.033 1.00 33.19 132 GLU A O 1
ATOM 992 N N . SER A 1 133 ? -31.618 14.290 -20.062 1.00 31.06 133 SER A N 1
ATOM 993 C CA . SER A 1 133 ? -33.040 14.081 -19.772 1.00 31.06 133 SER A CA 1
ATOM 994 C C . SER A 1 133 ? -33.282 13.906 -18.272 1.00 31.06 133 SER A C 1
ATOM 996 O O . SER A 1 133 ? -32.618 13.130 -17.591 1.00 31.06 133 SER A O 1
ATOM 998 N N . THR A 1 134 ? -34.237 14.702 -17.808 1.00 37.16 134 THR A N 1
ATOM 999 C CA . THR A 1 134 ? -34.724 15.017 -16.456 1.00 37.16 134 THR A CA 1
ATOM 1000 C C . THR A 1 134 ? -35.424 13.813 -15.777 1.00 37.16 134 THR A C 1
ATOM 1002 O O . THR A 1 134 ? -35.827 12.886 -16.479 1.00 37.16 134 THR A O 1
ATOM 1005 N N . PRO A 1 135 ? -35.607 13.795 -14.435 1.00 36.78 135 PRO A N 1
ATOM 1006 C CA . PRO A 1 135 ? -36.149 12.646 -13.709 1.00 36.78 135 PRO A CA 1
ATOM 1007 C C . PRO A 1 135 ? -37.682 12.670 -13.627 1.00 36.78 135 PRO A C 1
ATOM 1009 O O . PRO A 1 135 ? -38.278 13.728 -13.416 1.00 36.78 135 PRO A O 1
ATOM 1012 N N . ASP A 1 136 ? -38.307 11.494 -13.718 1.00 31.06 136 ASP A N 1
ATOM 1013 C CA . ASP A 1 136 ? -39.748 11.315 -13.520 1.00 31.06 136 ASP A CA 1
ATOM 1014 C C . ASP A 1 136 ? -40.065 10.769 -12.114 1.00 31.06 136 ASP A C 1
ATOM 1016 O O . ASP A 1 136 ? -39.366 9.904 -11.578 1.00 31.06 136 ASP A O 1
ATOM 1020 N N . LYS A 1 137 ? -41.128 11.307 -11.509 1.00 36.59 137 LYS A N 1
ATOM 1021 C CA . LYS A 1 137 ? -41.685 10.915 -10.208 1.00 36.59 137 LYS A CA 1
ATOM 1022 C C . LYS A 1 137 ? -42.905 10.027 -10.443 1.00 36.59 137 LYS A C 1
ATOM 1024 O O . LYS A 1 137 ? -43.881 10.476 -11.031 1.00 36.59 137 LYS A O 1
ATOM 1029 N N . GLY A 1 138 ? -42.932 8.845 -9.832 1.00 27.75 138 GLY A N 1
ATOM 1030 C CA . GLY A 1 138 ? -44.131 8.008 -9.742 1.00 27.75 138 GLY A CA 1
ATOM 1031 C C . GLY A 1 138 ? -44.150 7.202 -8.447 1.00 27.75 138 GLY A C 1
ATOM 1032 O O . GLY A 1 138 ? -43.304 6.347 -8.231 1.00 27.75 138 GLY A O 1
ATOM 1033 N N . ASN A 1 139 ? -45.097 7.531 -7.571 1.00 31.47 139 ASN A N 1
ATOM 1034 C CA . ASN A 1 139 ? -45.261 7.060 -6.195 1.00 31.47 139 ASN A CA 1
ATOM 1035 C C . ASN A 1 139 ? -46.261 5.885 -6.088 1.00 31.47 139 ASN A C 1
ATOM 1037 O O . ASN A 1 139 ? -47.142 5.763 -6.935 1.00 31.47 139 ASN A O 1
ATOM 1041 N N . SER A 1 140 ? -46.216 5.188 -4.939 1.00 30.91 140 SER A N 1
ATOM 1042 C CA . SER A 1 140 ? -47.320 4.502 -4.225 1.00 30.91 140 SER A CA 1
ATOM 1043 C C . SER A 1 140 ? -47.338 2.964 -4.216 1.00 30.91 140 SER A C 1
ATOM 1045 O O . SER A 1 140 ? -47.489 2.318 -5.248 1.00 30.91 140 SER A O 1
ATOM 1047 N N . GLY A 1 141 ? -47.307 2.394 -3.001 1.00 26.69 141 GLY A N 1
ATOM 1048 C CA . GLY A 1 141 ? -47.597 0.981 -2.729 1.00 26.69 141 GLY A CA 1
ATOM 1049 C C . GLY A 1 141 ? -47.295 0.546 -1.288 1.00 26.69 141 GLY A C 1
ATOM 1050 O O . GLY A 1 141 ? -46.200 0.095 -0.991 1.00 26.69 141 GLY A O 1
ATOM 1051 N N . THR A 1 142 ? -48.270 0.715 -0.400 1.00 29.06 142 THR A N 1
ATOM 1052 C CA . THR A 1 142 ? -48.242 0.640 1.074 1.00 29.06 142 THR A CA 1
ATOM 1053 C C . THR A 1 142 ? -48.021 -0.751 1.714 1.00 29.06 142 THR A C 1
ATOM 1055 O O . THR A 1 142 ? -48.640 -1.727 1.312 1.00 29.06 142 THR A O 1
ATOM 1058 N N . ALA A 1 143 ? -47.247 -0.734 2.813 1.00 31.48 143 ALA A N 1
ATOM 1059 C CA . ALA A 1 143 ? -47.262 -1.544 4.049 1.00 31.48 143 ALA A CA 1
ATOM 1060 C C . ALA A 1 143 ? -47.047 -3.074 4.045 1.00 31.48 143 ALA A C 1
ATOM 1062 O O . ALA A 1 143 ? -47.934 -3.857 3.721 1.00 31.48 143 ALA A O 1
ATOM 1063 N N . ALA A 1 144 ? -45.956 -3.471 4.710 1.00 26.62 144 ALA A N 1
ATOM 1064 C CA . ALA A 1 144 ? -45.971 -4.520 5.728 1.00 26.62 144 ALA A CA 1
ATOM 1065 C C . ALA A 1 144 ? -44.987 -4.134 6.849 1.00 26.62 144 ALA A C 1
ATOM 1067 O O . ALA A 1 144 ? -43.810 -3.906 6.586 1.00 26.62 144 ALA A O 1
ATOM 1068 N N . ILE A 1 145 ? -45.474 -4.034 8.089 1.00 43.12 145 ILE A N 1
ATOM 1069 C CA . ILE A 1 145 ? -44.628 -4.074 9.288 1.00 43.12 145 ILE A CA 1
ATOM 1070 C C . ILE A 1 145 ? -44.492 -5.552 9.652 1.00 43.12 145 ILE A C 1
ATOM 1072 O O . ILE A 1 145 ? -45.513 -6.188 9.929 1.00 43.12 145 ILE A O 1
ATOM 1076 N N . PRO A 1 146 ? -43.264 -6.085 9.694 1.00 31.55 146 PRO A N 1
ATOM 1077 C CA . PRO A 1 146 ? -42.969 -7.108 10.677 1.00 31.55 146 PRO A CA 1
ATOM 1078 C C . PRO A 1 146 ? -41.702 -6.782 11.471 1.00 31.55 146 PRO A C 1
ATOM 1080 O O . PRO A 1 146 ? -40.692 -6.342 10.933 1.00 31.55 146 PRO A O 1
ATOM 1083 N N . ASP A 1 147 ? -41.828 -7.060 12.762 1.00 27.77 147 ASP A N 1
ATOM 1084 C CA . ASP A 1 147 ? -40.792 -7.304 13.755 1.00 27.77 147 ASP A CA 1
ATOM 1085 C C . ASP A 1 147 ? -39.687 -6.263 13.957 1.00 27.77 147 ASP A C 1
ATOM 1087 O O . ASP A 1 147 ? -38.781 -6.054 13.151 1.00 27.77 147 ASP A O 1
ATOM 1091 N N . VAL A 1 148 ? -39.696 -5.711 15.170 1.00 39.12 148 VAL A N 1
ATOM 1092 C CA . VAL A 1 148 ? -38.517 -5.143 15.818 1.00 39.12 148 VAL A CA 1
ATOM 1093 C C . VAL A 1 148 ? -37.515 -6.285 16.012 1.00 39.12 148 VAL A C 1
ATOM 1095 O O . VAL A 1 148 ? -37.445 -6.917 17.063 1.00 39.12 148 VAL A O 1
ATOM 1098 N N . GLN A 1 149 ? -36.735 -6.569 14.973 1.00 29.34 149 GLN A N 1
ATOM 1099 C CA . GLN A 1 149 ? -35.478 -7.284 15.109 1.00 29.34 149 GLN A CA 1
ATOM 1100 C C . GLN A 1 149 ? -34.549 -6.377 15.916 1.00 29.34 149 GLN A C 1
ATOM 1102 O O . GLN A 1 149 ? -34.002 -5.401 15.400 1.00 29.34 149 GLN A O 1
ATOM 1107 N N . VAL A 1 150 ? -34.394 -6.688 17.202 1.00 37.34 150 VAL A N 1
ATOM 1108 C CA . VAL A 1 150 ? -33.272 -6.200 18.003 1.00 37.34 150 VAL A CA 1
ATOM 1109 C C . VAL A 1 150 ? -32.006 -6.721 17.322 1.00 37.34 150 VAL A C 1
ATOM 1111 O O . VAL A 1 150 ? -31.612 -7.868 17.517 1.00 37.34 150 VAL A O 1
ATOM 1114 N N . ARG A 1 151 ? -31.414 -5.902 16.447 1.00 31.62 151 ARG A N 1
ATOM 1115 C CA . ARG A 1 151 ? -30.095 -6.175 15.874 1.00 31.62 151 ARG A CA 1
ATOM 1116 C C . ARG A 1 151 ? -29.077 -6.182 17.024 1.00 31.62 151 ARG A C 1
ATOM 1118 O O . ARG A 1 151 ? -29.155 -5.297 17.881 1.00 31.62 151 ARG A O 1
ATOM 1125 N N . PRO A 1 152 ? -28.143 -7.145 17.075 1.00 35.62 152 PRO A N 1
ATOM 1126 C CA . PRO A 1 152 ? -27.064 -7.093 18.047 1.00 35.62 152 PRO A CA 1
ATOM 1127 C C . PRO A 1 152 ? -26.225 -5.836 17.786 1.00 35.62 152 PRO A C 1
ATOM 1129 O O . PRO A 1 152 ? -26.016 -5.433 16.642 1.00 35.62 152 PRO A O 1
ATOM 1132 N N . VAL A 1 153 ? -25.808 -5.175 18.862 1.00 38.44 153 VAL A N 1
ATOM 1133 C CA . VAL A 1 153 ? -25.029 -3.931 18.852 1.00 38.44 153 VAL A CA 1
ATOM 1134 C C . VAL A 1 153 ? -23.606 -4.223 18.352 1.00 38.44 153 VAL A C 1
ATOM 1136 O O . VAL A 1 153 ? -22.687 -4.347 19.150 1.00 38.44 153 VAL A O 1
ATOM 1139 N N . GLU A 1 154 ? -23.415 -4.354 17.038 1.00 43.34 154 GLU A N 1
ATOM 1140 C CA . GLU A 1 154 ? -22.085 -4.472 16.404 1.00 43.34 154 GLU A CA 1
ATOM 1141 C C . GLU A 1 154 ? -21.588 -3.150 15.778 1.00 43.34 154 GLU A C 1
ATOM 1143 O O . GLU A 1 154 ? -20.577 -3.106 15.088 1.00 43.34 154 GLU A O 1
ATOM 1148 N N . SER A 1 155 ? -22.254 -2.022 16.039 1.00 53.31 155 SER A N 1
ATOM 1149 C CA . SER A 1 155 ? -22.000 -0.750 15.344 1.00 53.31 155 SER A CA 1
ATOM 1150 C C . SER A 1 155 ? -21.102 0.250 16.097 1.00 53.31 155 SER A C 1
ATOM 1152 O O . SER A 1 155 ? -21.350 1.454 16.031 1.00 53.31 155 SER A O 1
ATOM 1154 N N . THR A 1 156 ? -20.085 -0.189 16.847 1.00 73.19 156 THR A N 1
ATOM 1155 C CA . THR A 1 156 ? -19.175 0.745 17.553 1.00 73.19 156 THR A CA 1
ATOM 1156 C C . THR A 1 156 ? -17.930 1.118 16.751 1.00 73.19 156 THR A C 1
ATOM 1158 O O . THR A 1 156 ? -17.455 2.248 16.890 1.00 73.19 156 THR A O 1
ATOM 1161 N N . ILE A 1 157 ? -17.434 0.219 15.892 1.00 89.44 157 ILE A N 1
ATOM 1162 C CA . ILE A 1 157 ? -16.212 0.439 15.099 1.00 89.44 157 ILE A CA 1
ATOM 1163 C C . ILE A 1 157 ? -16.435 1.340 13.879 1.00 89.44 157 ILE A C 1
ATOM 1165 O O . ILE A 1 157 ? -15.503 2.004 13.440 1.00 89.44 157 ILE A O 1
ATOM 1169 N N . ILE A 1 158 ? -17.670 1.444 13.380 1.00 92.94 158 ILE A N 1
ATOM 1170 C CA . ILE A 1 158 ? -17.996 2.285 12.222 1.00 92.94 158 ILE A CA 1
ATOM 1171 C C . ILE A 1 158 ? -17.621 3.752 12.481 1.00 92.94 158 ILE A C 1
ATOM 1173 O O . ILE A 1 158 ? -17.939 4.335 13.534 1.00 92.94 158 ILE A O 1
ATOM 1177 N N . GLY A 1 159 ? -16.963 4.347 11.489 1.00 92.56 159 GLY A N 1
ATOM 1178 C CA . GLY A 1 159 ? -16.538 5.740 11.483 1.00 92.56 159 GLY A CA 1
ATOM 1179 C C . GLY A 1 159 ? -15.040 5.914 11.265 1.00 92.56 159 GLY A C 1
ATOM 1180 O O . GLY A 1 159 ? -14.326 4.990 10.875 1.00 92.56 159 GLY A O 1
ATOM 1181 N N . THR A 1 160 ? -14.586 7.139 11.509 1.00 95.56 160 THR A N 1
ATOM 1182 C CA . THR A 1 160 ? -13.208 7.554 11.272 1.00 95.56 160 THR A CA 1
ATOM 1183 C C . THR A 1 160 ? -12.420 7.591 12.576 1.00 95.56 160 THR A C 1
ATOM 1185 O O . THR A 1 160 ? -12.868 8.139 13.584 1.00 95.56 160 THR A O 1
ATOM 1188 N N . TRP A 1 161 ? -11.226 7.019 12.539 1.00 96.31 161 TRP A N 1
ATOM 1189 C CA . TRP A 1 161 ? -10.343 6.814 13.672 1.00 96.31 161 TRP A CA 1
ATOM 1190 C C . TRP A 1 161 ? -8.933 7.241 13.304 1.00 96.31 161 TRP A C 1
ATOM 1192 O O . TRP A 1 161 ? -8.446 6.931 12.224 1.00 96.31 161 TRP A O 1
ATOM 1202 N N . GLU A 1 162 ? -8.263 7.940 14.202 1.00 95.12 162 GLU A N 1
ATOM 1203 C CA . GLU A 1 162 ? -6.881 8.365 14.041 1.00 95.12 162 GLU A CA 1
ATOM 1204 C C . GLU A 1 162 ? -5.978 7.565 14.973 1.00 95.12 162 GLU A C 1
ATOM 1206 O O . GLU A 1 162 ? -6.286 7.415 16.153 1.00 95.12 162 GLU A O 1
ATOM 1211 N N . VAL A 1 163 ? -4.856 7.080 14.458 1.00 93.44 163 VAL A N 1
ATOM 1212 C CA . VAL A 1 163 ? -3.785 6.457 15.239 1.00 93.44 163 VAL A CA 1
ATOM 1213 C C . VAL A 1 163 ? -2.474 7.155 14.906 1.00 93.44 163 VAL A C 1
ATOM 1215 O O . VAL A 1 163 ? -2.264 7.613 13.782 1.00 93.44 163 VAL A O 1
ATOM 1218 N N . THR A 1 164 ? -1.601 7.275 15.902 1.00 86.38 164 THR A N 1
ATOM 1219 C CA . THR A 1 164 ? -0.237 7.772 15.717 1.00 86.38 164 THR A CA 1
ATOM 1220 C C . THR A 1 164 ? 0.743 6.674 16.091 1.00 86.38 164 THR A C 1
ATOM 1222 O O . THR A 1 164 ? 0.690 6.167 17.211 1.00 86.38 164 THR A O 1
ATOM 1225 N N . GLN A 1 165 ? 1.632 6.327 15.169 1.00 78.94 165 GLN A N 1
ATOM 1226 C CA . GLN A 1 165 ? 2.701 5.352 15.366 1.00 78.94 165 GLN A CA 1
ATOM 1227 C C . GLN A 1 165 ? 3.991 5.975 14.840 1.00 78.94 165 GLN A C 1
ATOM 1229 O O . GLN A 1 165 ? 3.980 6.507 13.741 1.00 78.94 165 GLN A O 1
ATOM 1234 N N . ASP A 1 166 ? 5.062 5.994 15.635 1.00 80.50 166 ASP A N 1
ATOM 1235 C CA . ASP A 1 166 ? 6.370 6.538 15.227 1.00 80.50 166 ASP A CA 1
ATOM 1236 C C . ASP A 1 166 ? 6.303 7.919 14.536 1.00 80.50 166 ASP A C 1
ATOM 1238 O O . ASP A 1 166 ? 6.885 8.146 13.482 1.00 80.50 166 ASP A O 1
ATOM 1242 N N . GLU A 1 167 ? 5.551 8.853 15.136 1.00 78.00 167 GLU A N 1
ATOM 1243 C CA . GLU A 1 167 ? 5.298 10.222 14.629 1.00 78.00 167 GLU A CA 1
ATOM 1244 C C . GLU A 1 167 ? 4.469 10.310 13.332 1.00 78.00 167 GLU A C 1
ATOM 1246 O O . GLU A 1 167 ? 4.164 11.403 12.847 1.00 78.00 167 GLU A O 1
ATOM 1251 N N . ILE A 1 168 ? 4.023 9.175 12.802 1.00 78.06 168 ILE A N 1
ATOM 1252 C CA . ILE A 1 168 ? 3.166 9.076 11.629 1.00 78.06 168 ILE A CA 1
ATOM 1253 C C . ILE A 1 168 ? 1.700 9.054 12.059 1.00 78.06 168 ILE A C 1
ATOM 1255 O O . ILE A 1 168 ? 1.275 8.202 12.839 1.00 78.06 168 ILE A O 1
ATOM 1259 N N . VAL A 1 169 ? 0.902 9.964 11.495 1.00 84.75 169 VAL A N 1
ATOM 1260 C CA . VAL A 1 169 ? -0.551 10.008 11.706 1.00 84.75 169 VAL A CA 1
ATOM 1261 C C . VAL A 1 169 ? -1.264 9.263 10.583 1.00 84.75 169 VAL A C 1
ATOM 1263 O O . VAL A 1 169 ? -1.190 9.655 9.415 1.00 84.75 169 VAL A O 1
ATOM 1266 N N . MET A 1 170 ? -2.009 8.226 10.954 1.00 90.88 170 MET A N 1
ATOM 1267 C CA . MET A 1 170 ? -2.861 7.452 10.056 1.00 90.88 170 MET A CA 1
ATOM 1268 C C . MET A 1 170 ? -4.326 7.637 10.444 1.00 90.88 170 MET A C 1
ATOM 1270 O O . MET A 1 170 ? -4.687 7.643 11.619 1.00 90.88 170 MET A O 1
ATOM 1274 N N . THR A 1 171 ? -5.191 7.784 9.447 1.00 94.00 171 THR A N 1
ATOM 1275 C CA . THR A 1 171 ? -6.640 7.883 9.616 1.00 94.00 171 THR A CA 1
ATOM 1276 C C . THR A 1 171 ? -7.308 6.679 8.964 1.00 94.00 171 THR A C 1
ATOM 1278 O O . THR A 1 171 ? -7.279 6.533 7.748 1.00 94.00 171 THR A O 1
ATOM 1281 N N . PHE A 1 172 ? -7.942 5.838 9.767 1.00 95.19 172 PHE A N 1
ATOM 1282 C CA . PHE A 1 172 ? -8.713 4.680 9.341 1.00 95.19 172 PHE A CA 1
ATOM 1283 C C . PHE A 1 172 ? -10.188 5.059 9.270 1.00 95.19 172 PHE A C 1
ATOM 1285 O O . PHE A 1 172 ? -10.715 5.692 10.178 1.00 95.19 172 PHE A O 1
ATOM 1292 N N . THR A 1 173 ? -10.873 4.667 8.207 1.00 95.69 173 THR A N 1
ATOM 1293 C CA . THR A 1 173 ? -12.328 4.771 8.090 1.00 95.69 173 THR A CA 1
ATOM 1294 C C . THR A 1 173 ? -12.886 3.372 7.917 1.00 95.69 173 THR A C 1
ATOM 1296 O O . THR A 1 173 ? -12.493 2.679 6.984 1.00 95.69 173 THR A O 1
ATOM 1299 N N . PHE A 1 174 ? -13.768 2.959 8.823 1.00 94.38 174 PHE A N 1
ATOM 1300 C CA . PHE A 1 174 ? -14.483 1.687 8.757 1.00 94.38 174 PHE A CA 1
ATOM 1301 C C . PHE A 1 174 ? -15.920 1.974 8.314 1.00 94.38 174 PHE A C 1
ATOM 1303 O O . PHE A 1 174 ? -16.700 2.544 9.082 1.00 94.38 174 PHE A O 1
ATOM 1310 N N . ASP A 1 175 ? -16.252 1.611 7.076 1.00 91.81 175 ASP A N 1
ATOM 1311 C CA . ASP A 1 175 ? -17.575 1.798 6.481 1.00 91.81 175 ASP A CA 1
ATOM 1312 C C . ASP A 1 175 ? -18.473 0.577 6.712 1.00 91.81 175 ASP A C 1
ATOM 1314 O O . ASP A 1 175 ? -18.008 -0.553 6.884 1.00 91.81 175 ASP A O 1
ATOM 1318 N N . GLU A 1 176 ? -19.790 0.792 6.690 1.00 87.44 176 GLU A N 1
ATOM 1319 C CA . GLU A 1 176 ? -20.752 -0.309 6.751 1.00 87.44 176 GLU A CA 1
ATOM 1320 C C . GLU A 1 176 ? -20.532 -1.299 5.596 1.00 87.44 176 GLU A C 1
ATOM 1322 O O . GLU A 1 176 ? -20.301 -0.907 4.455 1.00 87.44 176 GLU A O 1
ATOM 1327 N N . GLY A 1 177 ? -20.642 -2.598 5.887 1.00 84.69 177 GLY A N 1
ATOM 1328 C CA . GLY A 1 177 ? -20.458 -3.652 4.884 1.00 84.69 177 GLY A CA 1
ATOM 1329 C C . GLY A 1 177 ? -19.036 -4.209 4.779 1.00 84.69 177 GLY A C 1
ATOM 1330 O O . GLY A 1 177 ? -18.792 -5.025 3.896 1.00 84.69 177 GLY A O 1
ATOM 1331 N N . GLY A 1 178 ? -18.126 -3.830 5.684 1.00 88.25 178 GLY A N 1
ATOM 1332 C CA . GLY A 1 178 ? -16.790 -4.430 5.774 1.00 88.25 178 GLY A CA 1
ATOM 1333 C C . GLY A 1 178 ? -15.773 -3.839 4.799 1.00 88.25 178 GLY A C 1
ATOM 1334 O O . GLY A 1 178 ? -14.757 -4.461 4.510 1.00 88.25 178 GLY A O 1
ATOM 1335 N N . THR A 1 179 ? -16.035 -2.642 4.278 1.00 90.56 179 THR A N 1
ATOM 1336 C CA . THR A 1 179 ? -15.076 -1.861 3.487 1.00 90.56 179 THR A CA 1
ATOM 1337 C C . THR A 1 179 ? -14.571 -0.678 4.295 1.00 90.56 179 THR A C 1
ATOM 1339 O O . THR A 1 179 ? -15.181 -0.274 5.283 1.00 90.56 179 THR A O 1
ATOM 1342 N N . GLY A 1 180 ? -13.453 -0.100 3.894 1.00 92.75 180 GLY A N 1
ATOM 1343 C CA . GLY A 1 180 ? -12.882 1.036 4.582 1.00 92.75 180 GLY A CA 1
ATOM 1344 C C . GLY A 1 180 ? -11.721 1.649 3.828 1.00 92.75 180 GLY A C 1
ATOM 1345 O O . GLY A 1 180 ? -11.392 1.252 2.709 1.00 92.75 180 GLY A O 1
ATOM 1346 N N . LYS A 1 181 ? -11.103 2.644 4.456 1.00 92.12 181 LYS A N 1
ATOM 1347 C CA . LYS A 1 181 ? -9.967 3.372 3.897 1.00 92.12 181 LYS A CA 1
ATOM 1348 C C . LYS A 1 181 ? -8.918 3.650 4.953 1.00 92.12 181 LYS A C 1
ATOM 1350 O O . LYS A 1 181 ? -9.258 3.891 6.109 1.00 92.12 181 LYS A O 1
ATOM 1355 N N . ILE A 1 182 ? -7.663 3.704 4.535 1.00 91.81 182 ILE A N 1
ATOM 1356 C CA . ILE A 1 182 ? -6.553 4.199 5.349 1.00 91.81 182 ILE A CA 1
ATOM 1357 C C . ILE A 1 182 ? -5.972 5.408 4.647 1.00 91.81 182 ILE A C 1
ATOM 1359 O O . ILE A 1 182 ? -5.623 5.336 3.471 1.00 91.81 182 ILE A O 1
ATOM 1363 N N . ALA A 1 183 ? -5.881 6.523 5.362 1.00 86.25 183 ALA A N 1
ATOM 1364 C CA . ALA A 1 183 ? -5.306 7.755 4.867 1.00 86.25 183 ALA A CA 1
ATOM 1365 C C . ALA A 1 183 ? -4.092 8.174 5.695 1.00 86.25 183 ALA A C 1
ATOM 1367 O O . ALA A 1 183 ? -4.163 8.260 6.919 1.00 86.25 183 ALA A O 1
ATOM 1368 N N . MET A 1 184 ? -2.988 8.479 5.022 1.00 81.69 184 MET A N 1
ATOM 1369 C CA . MET A 1 184 ? -1.730 8.886 5.647 1.00 81.69 184 MET A CA 1
ATOM 1370 C C . MET A 1 184 ? -0.955 9.768 4.673 1.00 81.69 184 MET A C 1
ATOM 1372 O O . MET A 1 184 ? -0.864 9.447 3.493 1.00 81.69 184 MET A O 1
ATOM 1376 N N . SER A 1 185 ? -0.413 10.897 5.138 1.00 77.19 185 SER A N 1
ATOM 1377 C CA . SER A 1 185 ? 0.422 11.793 4.312 1.00 77.19 185 SER A CA 1
ATOM 1378 C C . SER A 1 185 ? -0.199 12.184 2.954 1.00 77.19 185 SER A C 1
ATOM 1380 O O . SER A 1 185 ? 0.505 12.352 1.963 1.00 77.19 185 SER A O 1
ATOM 1382 N N . GLY A 1 186 ? -1.531 12.329 2.898 1.00 65.75 186 GLY A N 1
ATOM 1383 C CA . GLY A 1 186 ? -2.280 12.666 1.676 1.00 65.75 186 GLY A CA 1
ATOM 1384 C C . GLY A 1 186 ? -2.588 11.487 0.741 1.00 65.75 186 GLY A C 1
ATOM 1385 O O . GLY A 1 186 ? -3.241 11.685 -0.281 1.00 65.75 186 GLY A O 1
ATOM 1386 N N . ILE A 1 187 ? -2.159 10.275 1.092 1.00 69.44 187 ILE A N 1
ATOM 1387 C CA . ILE A 1 187 ? -2.449 9.022 0.386 1.00 69.44 187 ILE A CA 1
ATOM 1388 C C . ILE A 1 187 ? -3.741 8.433 0.951 1.00 69.44 187 ILE A C 1
ATOM 1390 O O . ILE A 1 187 ? -4.041 8.632 2.127 1.00 69.44 187 ILE A O 1
ATOM 1394 N N . THR A 1 188 ? -4.528 7.730 0.135 1.00 80.38 188 THR A N 1
ATOM 1395 C CA . THR A 1 188 ? -5.697 6.968 0.594 1.00 80.38 188 THR A CA 1
ATOM 1396 C C . THR A 1 188 ? -5.709 5.596 -0.064 1.00 80.38 188 THR A C 1
ATOM 1398 O O . THR A 1 188 ? -5.667 5.502 -1.286 1.00 80.38 188 THR A O 1
ATOM 1401 N N . MET A 1 189 ? -5.778 4.548 0.749 1.00 82.06 189 MET A N 1
ATOM 1402 C CA . MET A 1 189 ? -5.766 3.150 0.321 1.00 82.06 189 MET A CA 1
ATOM 1403 C C . MET A 1 189 ? -7.062 2.471 0.746 1.00 82.06 189 MET A C 1
ATOM 1405 O O . MET A 1 189 ? -7.609 2.803 1.801 1.00 82.06 189 MET A O 1
ATOM 1409 N N . ASP A 1 190 ? -7.550 1.544 -0.073 1.00 87.19 190 ASP A N 1
ATOM 1410 C CA . ASP A 1 190 ? -8.764 0.791 0.221 1.00 87.19 190 ASP A CA 1
ATOM 1411 C C . ASP A 1 190 ? -8.447 -0.412 1.112 1.00 87.19 190 ASP A C 1
ATOM 1413 O O . ASP A 1 190 ? -7.428 -1.086 0.966 1.00 87.19 190 ASP A O 1
ATOM 1417 N N . MET A 1 191 ? -9.346 -0.665 2.053 1.00 91.25 191 MET A N 1
ATOM 1418 C CA . MET A 1 191 ? -9.242 -1.717 3.053 1.00 91.25 191 MET A CA 1
ATOM 1419 C C . MET A 1 191 ? -10.547 -2.509 3.078 1.00 91.25 191 MET A C 1
ATOM 1421 O O . MET A 1 191 ? -11.634 -1.940 2.956 1.00 91.25 191 MET A O 1
ATOM 1425 N N . THR A 1 192 ? -10.455 -3.810 3.321 1.00 92.19 192 THR A N 1
ATOM 1426 C CA . THR A 1 192 ? -11.589 -4.619 3.782 1.00 92.19 192 THR A CA 1
ATOM 1427 C C . THR A 1 192 ? -11.390 -5.012 5.232 1.00 92.19 192 THR A C 1
ATOM 1429 O O . THR A 1 192 ? -10.261 -5.186 5.681 1.00 92.19 192 THR A O 1
ATOM 1432 N N . TRP A 1 193 ? -12.476 -5.146 5.982 1.00 94.31 193 TRP A N 1
ATOM 1433 C CA . TRP A 1 193 ? -12.425 -5.493 7.392 1.00 94.31 193 TRP A CA 1
ATOM 1434 C C . TRP A 1 193 ? -13.644 -6.307 7.818 1.00 94.31 193 TRP A C 1
ATOM 1436 O O . TRP A 1 193 ? -14.708 -6.273 7.198 1.00 94.31 193 TRP A O 1
ATOM 1446 N N . SER A 1 194 ? -13.489 -7.045 8.910 1.00 91.56 194 SER A N 1
ATOM 1447 C CA . SER A 1 194 ? -14.584 -7.754 9.562 1.00 91.56 1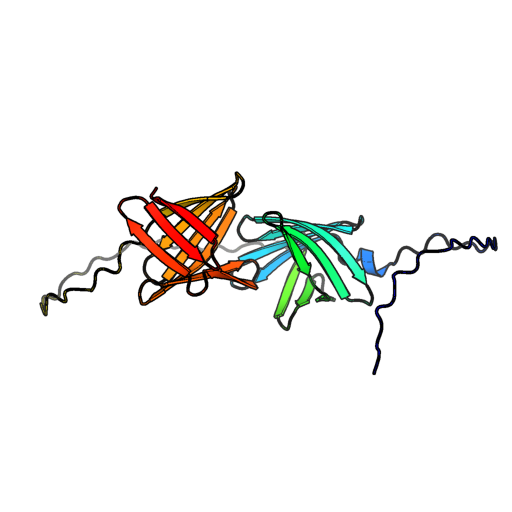94 SER A CA 1
ATOM 1448 C C . SER A 1 194 ? -14.329 -7.887 11.055 1.00 91.56 194 SER A C 1
ATOM 1450 O O . SER A 1 194 ? -13.186 -7.861 11.516 1.00 91.56 194 SER A O 1
ATOM 1452 N N . THR A 1 195 ? -15.406 -8.045 11.816 1.00 90.62 195 THR A N 1
ATOM 1453 C CA . THR A 1 195 ? -15.333 -8.322 13.247 1.00 90.62 195 THR A CA 1
ATOM 1454 C C . THR A 1 195 ? -16.114 -9.578 13.583 1.00 90.62 195 THR A C 1
ATOM 1456 O O . THR A 1 195 ? -17.199 -9.797 13.050 1.00 90.62 195 THR A O 1
ATOM 1459 N N . SER A 1 196 ? -15.578 -10.404 14.477 1.00 85.38 196 SER A N 1
ATOM 1460 C CA . SER A 1 196 ? -16.273 -11.586 14.988 1.00 85.38 196 SER A CA 1
ATOM 1461 C C . SER A 1 196 ? -15.789 -11.903 16.396 1.00 85.38 196 SER A C 1
ATOM 1463 O O . SER A 1 196 ? -14.591 -12.010 16.635 1.00 85.38 196 SER A O 1
ATOM 1465 N N . GLY A 1 197 ? -16.708 -12.018 17.358 1.00 83.25 197 GLY A N 1
ATOM 1466 C CA . GLY A 1 197 ? -16.365 -12.426 18.726 1.00 83.25 197 GLY A CA 1
ATOM 1467 C C . GLY A 1 197 ? -15.367 -11.511 19.450 1.00 83.25 197 GLY A C 1
ATOM 1468 O O . GLY A 1 197 ? -14.576 -12.003 20.248 1.00 83.25 197 GLY A O 1
ATOM 1469 N N . GLY A 1 198 ? -15.376 -10.201 19.172 1.00 85.00 198 GLY A N 1
ATOM 1470 C CA . GLY A 1 198 ? -14.409 -9.250 19.745 1.00 85.00 198 GLY A CA 1
ATOM 1471 C C . GLY A 1 198 ? -13.031 -9.270 19.075 1.00 85.00 198 GLY A C 1
ATOM 1472 O O . GLY A 1 198 ? -12.095 -8.654 19.583 1.00 85.00 198 GLY A O 1
ATOM 1473 N N . LYS A 1 199 ? -12.908 -9.956 17.934 1.00 90.25 199 LYS A N 1
ATOM 1474 C CA . LYS A 1 199 ? -11.722 -9.952 17.080 1.00 90.25 199 LYS A CA 1
ATOM 1475 C C . LYS A 1 199 ? -11.925 -9.075 15.855 1.00 90.25 199 LYS A C 1
ATOM 1477 O O . LYS A 1 199 ? -13.024 -9.060 15.300 1.00 90.25 199 LYS A O 1
ATOM 1482 N N . LEU A 1 200 ? -10.873 -8.373 15.446 1.00 92.31 200 LEU A N 1
ATOM 1483 C CA . LEU A 1 200 ? -10.802 -7.545 14.249 1.00 92.31 200 LEU A CA 1
ATOM 1484 C C . LEU A 1 200 ? -9.871 -8.205 13.233 1.00 92.31 200 LEU A C 1
ATOM 1486 O O . LEU A 1 200 ? -8.731 -8.545 13.546 1.00 92.31 200 LEU A O 1
ATOM 1490 N N . ASN A 1 201 ? -10.365 -8.336 12.008 1.00 91.56 201 ASN A N 1
ATOM 1491 C CA . ASN A 1 201 ? -9.588 -8.729 10.845 1.00 91.56 201 ASN A CA 1
ATOM 1492 C C . ASN A 1 201 ? -9.641 -7.596 9.818 1.00 91.56 201 ASN A C 1
ATOM 1494 O O . ASN A 1 201 ? -10.708 -7.020 9.596 1.00 91.56 201 ASN A O 1
ATOM 1498 N N . GLY A 1 202 ? -8.511 -7.275 9.196 1.00 90.31 202 GLY A N 1
ATOM 1499 C CA . GLY A 1 202 ? -8.411 -6.211 8.202 1.00 90.31 202 GLY A CA 1
ATOM 1500 C C . GLY A 1 202 ? -7.313 -6.485 7.188 1.00 90.31 202 GLY A C 1
ATOM 1501 O O . GLY A 1 202 ? -6.234 -6.942 7.556 1.00 90.31 202 GLY A O 1
ATOM 1502 N N . GLU A 1 203 ? -7.599 -6.193 5.929 1.00 87.75 203 GLU A N 1
ATOM 1503 C CA . GLU A 1 203 ? -6.728 -6.432 4.781 1.00 87.75 203 GLU A CA 1
ATOM 1504 C C . GLU A 1 203 ? -6.660 -5.148 3.952 1.00 87.75 203 GLU A C 1
ATOM 1506 O O . GLU A 1 203 ? -7.690 -4.554 3.614 1.00 87.75 203 GLU A O 1
ATOM 1511 N N . LEU A 1 204 ? -5.443 -4.692 3.679 1.00 86.56 204 LEU A N 1
ATOM 1512 C CA . LEU A 1 204 ? -5.140 -3.580 2.793 1.00 86.56 204 LEU A CA 1
ATOM 1513 C C . LEU A 1 204 ? -5.045 -4.105 1.369 1.00 86.56 204 LEU A C 1
ATOM 1515 O O . LEU A 1 204 ? -4.382 -5.112 1.137 1.00 86.56 204 LEU A O 1
ATOM 1519 N N . SER A 1 205 ? -5.631 -3.398 0.409 1.00 76.44 205 SER A N 1
ATOM 1520 C CA . SER A 1 205 ? -5.315 -3.620 -0.999 1.00 76.44 205 SER A CA 1
ATOM 1521 C C . SER A 1 205 ? -4.452 -2.476 -1.509 1.00 76.44 205 SER A C 1
ATOM 1523 O O . SER A 1 205 ? -4.862 -1.309 -1.498 1.00 76.44 205 SER A O 1
ATOM 1525 N N . PHE A 1 206 ? -3.248 -2.810 -1.965 1.00 68.50 206 PHE A N 1
ATOM 1526 C CA . PHE A 1 206 ? -2.312 -1.842 -2.508 1.00 68.50 206 PHE A CA 1
ATOM 1527 C C . PHE A 1 206 ? -1.587 -2.423 -3.723 1.00 68.50 206 PHE A C 1
ATOM 1529 O O . PHE A 1 206 ? -0.979 -3.482 -3.665 1.00 68.50 206 PHE A O 1
ATOM 1536 N N . MET A 1 207 ? -1.673 -1.723 -4.859 1.00 68.56 207 MET A N 1
ATOM 1537 C CA . MET A 1 207 ? -0.985 -2.090 -6.110 1.00 68.56 207 MET A CA 1
ATOM 1538 C C . MET A 1 207 ? -1.275 -3.515 -6.633 1.00 68.56 207 MET A C 1
ATOM 1540 O O . MET A 1 207 ? -0.460 -4.091 -7.347 1.00 68.56 207 MET A O 1
ATOM 1544 N N . GLY A 1 208 ? -2.464 -4.057 -6.342 1.00 62.53 208 GLY A N 1
ATOM 1545 C CA . GLY A 1 208 ? -2.867 -5.413 -6.743 1.00 62.53 208 GLY A CA 1
ATOM 1546 C C . GLY A 1 208 ? -2.307 -6.520 -5.849 1.00 62.53 208 GLY A C 1
ATOM 1547 O O . GLY A 1 208 ? -2.563 -7.696 -6.099 1.00 62.53 208 GLY A O 1
ATOM 1548 N N . GLU A 1 209 ? -1.574 -6.146 -4.805 1.00 63.25 209 GLU A N 1
ATOM 1549 C CA . GLU A 1 209 ? -1.234 -7.018 -3.694 1.00 63.25 209 GLU A CA 1
ATOM 1550 C C . GLU A 1 209 ? -2.200 -6.752 -2.540 1.00 63.25 209 GLU A C 1
ATOM 1552 O O . GLU A 1 209 ? -2.796 -5.670 -2.422 1.00 63.25 209 GLU A O 1
ATOM 1557 N N . SER A 1 210 ? -2.395 -7.774 -1.715 1.00 76.12 210 SER A N 1
ATOM 1558 C CA . SER A 1 210 ? -3.161 -7.646 -0.493 1.00 76.12 210 SER A CA 1
ATOM 1559 C C . SER A 1 210 ? -2.298 -7.979 0.711 1.00 76.12 210 SER A C 1
ATOM 1561 O O . SER A 1 210 ? -1.531 -8.943 0.710 1.00 76.12 210 SER A O 1
ATOM 1563 N N . GLU A 1 211 ? -2.387 -7.126 1.724 1.00 78.12 211 GLU A N 1
ATOM 1564 C CA . GLU A 1 211 ? -1.572 -7.210 2.924 1.00 78.12 211 GLU A CA 1
ATOM 1565 C C . GLU A 1 211 ? -2.473 -7.279 4.152 1.00 78.12 211 GLU A C 1
ATOM 1567 O O . GLU A 1 211 ? -3.395 -6.479 4.328 1.00 78.12 211 GLU A O 1
ATOM 1572 N N . GLN A 1 212 ? -2.217 -8.260 5.014 1.00 86.19 212 GLN A N 1
ATOM 1573 C CA . GLN A 1 212 ? -2.977 -8.426 6.243 1.00 86.19 212 GLN A CA 1
ATOM 1574 C C . GLN A 1 212 ? -2.557 -7.350 7.251 1.00 86.19 212 GLN A C 1
ATOM 1576 O O . GLN A 1 212 ? -1.455 -7.399 7.787 1.00 86.19 212 GLN A O 1
ATOM 1581 N N . LEU A 1 213 ? -3.458 -6.417 7.554 1.00 86.06 213 LEU A N 1
ATOM 1582 C CA . LEU A 1 213 ? -3.231 -5.365 8.549 1.00 86.06 213 LEU A CA 1
ATOM 1583 C C . LEU A 1 213 ? -3.535 -5.839 9.965 1.00 86.06 213 LEU A C 1
ATOM 1585 O O . LEU A 1 213 ? -2.772 -5.588 10.890 1.00 86.06 213 LEU A O 1
ATOM 1589 N N . PHE A 1 214 ? -4.679 -6.507 10.127 1.00 89.94 214 PHE A N 1
ATOM 1590 C CA . PHE A 1 214 ? -5.125 -7.052 11.405 1.00 89.94 214 PHE A CA 1
ATOM 1591 C C . PHE A 1 214 ? -5.484 -8.515 11.226 1.00 89.94 214 PHE A C 1
ATOM 1593 O O . PHE A 1 214 ? -6.301 -8.821 10.358 1.00 89.94 214 PHE A O 1
ATOM 1600 N N . SER A 1 215 ? -4.913 -9.405 12.034 1.00 90.12 215 SER A N 1
ATOM 1601 C CA . SER A 1 215 ? -5.204 -10.845 12.001 1.00 90.12 215 SER A CA 1
ATOM 1602 C C . SER A 1 215 ? -5.664 -11.309 13.378 1.00 90.12 215 SER A C 1
ATOM 1604 O O . SER A 1 215 ? -4.868 -11.344 14.316 1.00 90.12 215 SER A O 1
ATOM 1606 N N . ASP A 1 216 ? -6.961 -11.602 13.517 1.00 90.06 216 ASP A N 1
ATOM 1607 C CA . ASP A 1 216 ? -7.626 -11.951 14.781 1.00 90.06 216 ASP A CA 1
ATOM 1608 C C . ASP A 1 216 ? -7.213 -11.060 15.973 1.00 90.06 216 ASP A C 1
ATOM 1610 O O . ASP A 1 216 ? -7.086 -11.509 17.124 1.00 90.06 216 ASP A O 1
ATOM 1614 N N . ALA A 1 217 ? -7.028 -9.768 15.693 1.00 90.62 217 ALA A N 1
ATOM 1615 C CA . ALA A 1 217 ? -6.588 -8.789 16.670 1.00 90.62 217 ALA A CA 1
ATOM 1616 C C . ALA A 1 217 ? -7.679 -8.586 17.724 1.00 90.62 217 ALA A C 1
ATOM 1618 O O . ALA A 1 217 ? -8.852 -8.402 17.392 1.00 90.62 217 ALA A O 1
ATOM 1619 N N . ASP A 1 218 ? -7.313 -8.614 19.004 1.00 92.06 218 ASP A N 1
ATOM 1620 C CA . ASP A 1 218 ? -8.244 -8.245 20.066 1.00 92.06 218 ASP A CA 1
ATOM 1621 C C . ASP A 1 218 ? -8.575 -6.764 19.928 1.00 92.06 218 ASP A C 1
ATOM 1623 O O . ASP A 1 218 ? -7.670 -5.933 19.880 1.00 92.06 218 ASP A O 1
ATOM 1627 N N . TYR A 1 219 ? -9.858 -6.410 19.884 1.00 91.75 219 TYR A N 1
ATOM 1628 C CA . TYR A 1 219 ? -10.247 -5.005 19.864 1.00 91.75 219 TYR A CA 1
ATOM 1629 C C . TYR A 1 219 ? -11.301 -4.691 20.919 1.00 91.75 219 TYR A C 1
ATOM 1631 O O . TYR A 1 219 ? -12.142 -5.510 21.290 1.00 91.75 219 TYR A O 1
ATOM 1639 N N . SER A 1 220 ? -11.256 -3.463 21.421 1.00 91.06 220 SER A N 1
ATOM 1640 C CA . SER A 1 220 ? -12.260 -2.938 22.338 1.00 91.06 220 SER A CA 1
ATOM 1641 C C . SER A 1 220 ? -12.491 -1.459 22.078 1.00 91.06 220 SER A C 1
ATOM 1643 O O . SER A 1 220 ? -11.587 -0.739 21.658 1.00 91.06 220 SER A O 1
ATOM 1645 N N . ILE A 1 221 ? -13.719 -1.003 22.315 1.00 90.50 221 ILE A N 1
ATOM 1646 C CA . ILE A 1 221 ? -14.110 0.389 22.104 1.00 90.50 221 ILE A CA 1
ATOM 1647 C C . ILE A 1 221 ? -14.755 0.912 23.379 1.00 90.50 221 ILE A C 1
ATOM 1649 O O . ILE A 1 221 ? -15.707 0.323 23.892 1.00 90.50 221 ILE A O 1
ATOM 1653 N N . SER A 1 222 ? -14.246 2.038 23.872 1.00 89.12 222 SER A N 1
ATOM 1654 C CA . SER A 1 222 ? -14.783 2.754 25.024 1.00 89.12 222 SER A CA 1
ATOM 1655 C C . SER A 1 222 ? -14.829 4.247 24.715 1.00 89.12 222 SER A C 1
ATOM 1657 O O . SER A 1 222 ? -13.800 4.915 24.607 1.00 89.12 222 SER A O 1
ATOM 1659 N N . GLY A 1 223 ? -16.040 4.780 24.537 1.00 87.69 223 GLY A N 1
ATOM 1660 C CA . GLY A 1 223 ? -16.243 6.178 24.158 1.00 87.69 223 GLY A CA 1
ATOM 1661 C C . GLY A 1 223 ? -15.618 6.505 22.799 1.00 87.69 223 GLY A C 1
ATOM 1662 O O . GLY A 1 223 ? -15.977 5.910 21.786 1.00 87.69 223 GLY A O 1
ATOM 1663 N N . SER A 1 224 ? -14.698 7.469 22.786 1.00 90.19 224 SER A N 1
ATOM 1664 C CA . SER A 1 224 ? -13.957 7.907 21.597 1.00 90.19 224 SER A CA 1
ATOM 1665 C C . SER A 1 224 ? -12.619 7.188 21.418 1.00 90.19 224 SER A C 1
ATOM 1667 O O . SER A 1 224 ? -11.809 7.627 20.609 1.00 90.19 224 SER A O 1
ATOM 1669 N N . THR A 1 225 ? -12.354 6.123 22.174 1.00 90.88 225 THR A N 1
ATOM 1670 C CA . THR A 1 225 ? -11.095 5.380 22.101 1.00 90.88 225 THR A CA 1
ATOM 1671 C C . THR A 1 225 ? -11.361 3.952 21.659 1.00 90.88 225 THR A C 1
ATOM 1673 O O . THR A 1 225 ? -12.200 3.260 22.240 1.00 90.88 225 THR A O 1
ATOM 1676 N N . MET A 1 226 ? -10.629 3.515 20.639 1.00 93.56 226 MET A N 1
ATOM 1677 C CA . MET A 1 226 ? -10.556 2.123 20.223 1.00 93.56 226 MET A CA 1
ATOM 1678 C C . MET A 1 226 ? -9.144 1.614 20.492 1.00 93.56 226 MET A C 1
ATOM 1680 O O . MET A 1 226 ? -8.162 2.237 20.102 1.00 93.56 226 MET A O 1
ATOM 1684 N N . THR A 1 227 ? -9.051 0.478 21.165 1.00 92.50 227 THR A N 1
ATOM 1685 C CA . THR A 1 227 ? -7.790 -0.208 21.437 1.00 92.50 227 THR A CA 1
ATOM 1686 C C . THR A 1 227 ? -7.769 -1.476 20.608 1.00 92.50 227 THR A C 1
ATOM 1688 O O . THR A 1 227 ? -8.705 -2.269 20.712 1.00 92.50 227 THR A O 1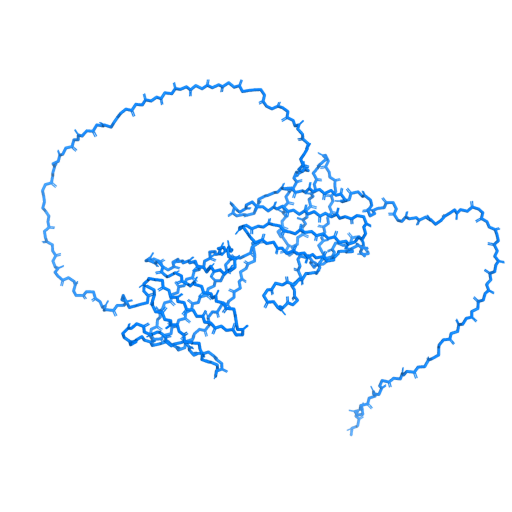
ATOM 1691 N N . VAL A 1 228 ? -6.721 -1.661 19.811 1.00 93.75 228 VAL A N 1
ATOM 1692 C CA . VAL A 1 228 ? -6.473 -2.884 19.040 1.00 93.75 228 VAL A CA 1
ATOM 1693 C C . VAL A 1 228 ? -5.161 -3.482 19.530 1.00 93.75 228 VAL A C 1
ATOM 1695 O O . VAL A 1 228 ? -4.155 -2.779 19.592 1.00 93.75 228 VAL A O 1
ATOM 1698 N N . THR A 1 229 ? -5.166 -4.758 19.896 1.00 90.31 229 THR A N 1
ATOM 1699 C CA . THR A 1 229 ? -3.995 -5.490 20.374 1.00 90.31 229 THR A CA 1
ATOM 1700 C C . THR A 1 229 ? -3.745 -6.694 19.476 1.00 90.31 229 THR A C 1
ATOM 1702 O O . THR A 1 229 ? -4.620 -7.544 19.305 1.00 90.31 229 THR A O 1
ATOM 1705 N N . GLN A 1 230 ? -2.536 -6.785 18.930 1.00 87.44 230 GLN A N 1
ATOM 1706 C CA . GLN A 1 230 ? -2.096 -7.885 18.079 1.00 87.44 230 GLN A CA 1
ATOM 1707 C C . GLN A 1 230 ? -0.646 -8.225 18.412 1.00 87.44 230 GLN A C 1
ATOM 1709 O O . GLN A 1 230 ? 0.169 -7.332 18.606 1.00 87.44 230 GLN A O 1
ATOM 1714 N N . ASP A 1 231 ? -0.345 -9.517 18.554 1.00 87.06 231 ASP A N 1
ATOM 1715 C CA . ASP A 1 231 ? 1.007 -10.024 18.836 1.00 87.06 231 ASP A CA 1
ATOM 1716 C C . ASP A 1 231 ? 1.714 -9.368 20.044 1.00 87.06 231 ASP A C 1
ATOM 1718 O O . ASP A 1 231 ? 2.937 -9.331 20.147 1.00 87.06 231 ASP A O 1
ATOM 1722 N N . GLY A 1 232 ? 0.928 -8.891 21.016 1.00 82.75 232 GLY A N 1
ATOM 1723 C CA . GLY A 1 232 ? 1.418 -8.209 22.218 1.00 82.75 232 GLY A CA 1
ATOM 1724 C C . GLY A 1 232 ? 1.655 -6.705 22.047 1.00 82.75 232 GLY A C 1
ATOM 1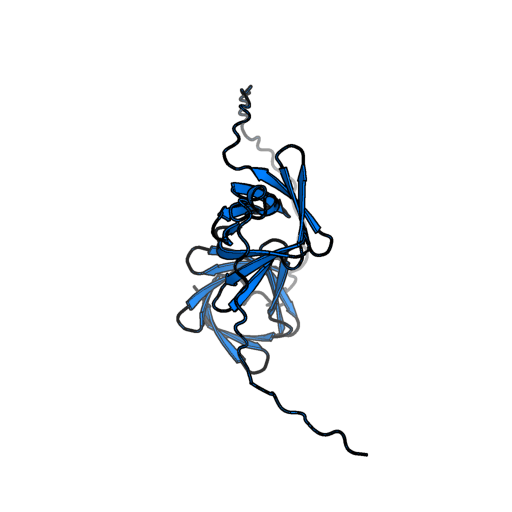725 O O . GLY A 1 232 ? 1.887 -6.018 23.042 1.00 82.75 232 GLY A O 1
ATOM 1726 N N . GLU A 1 233 ? 1.534 -6.178 20.832 1.00 85.50 233 GLU A N 1
ATOM 1727 C CA . GLU A 1 233 ? 1.549 -4.748 20.541 1.00 85.50 233 GLU A CA 1
ATOM 1728 C C . GLU A 1 233 ? 0.142 -4.165 20.640 1.00 85.50 233 GLU A C 1
ATOM 1730 O O . GLU A 1 233 ? -0.853 -4.848 20.408 1.00 85.50 233 GLU A O 1
ATOM 1735 N N . THR A 1 234 ? 0.040 -2.902 21.050 1.00 91.00 234 THR A N 1
ATOM 1736 C CA . THR A 1 234 ? -1.249 -2.229 21.236 1.00 91.00 234 THR A CA 1
ATOM 1737 C C . THR A 1 234 ? -1.264 -0.898 20.509 1.00 91.00 234 THR A C 1
ATOM 1739 O O . THR A 1 234 ? -0.471 -0.007 20.807 1.00 91.00 234 THR A O 1
ATOM 1742 N N . LEU A 1 235 ? -2.224 -0.757 19.603 1.00 92.06 235 LEU A N 1
ATOM 1743 C CA . LEU A 1 235 ? -2.530 0.464 18.879 1.00 92.06 235 LEU A CA 1
ATOM 1744 C C . LEU A 1 235 ? -3.727 1.158 19.530 1.00 92.06 235 LEU A C 1
ATOM 1746 O O . LEU A 1 235 ? -4.752 0.534 19.827 1.00 92.06 235 LEU A O 1
ATOM 1750 N N . ILE A 1 236 ? -3.593 2.466 19.750 1.00 92.88 236 ILE A N 1
ATOM 1751 C CA . ILE A 1 236 ? -4.638 3.297 20.349 1.00 92.88 236 ILE A CA 1
ATOM 1752 C C . ILE A 1 236 ? -5.156 4.265 19.295 1.00 92.88 236 ILE A C 1
ATOM 1754 O O . ILE A 1 236 ? -4.456 5.172 18.848 1.00 92.88 236 ILE A O 1
ATOM 1758 N N . PHE A 1 237 ? -6.416 4.074 18.942 1.00 95.38 237 PHE A N 1
ATOM 1759 C CA . PHE A 1 237 ? -7.143 4.878 17.986 1.00 95.38 237 PHE A CA 1
ATOM 1760 C C . PHE A 1 237 ? -8.049 5.872 18.714 1.00 95.38 237 PHE A C 1
ATOM 1762 O O . PHE A 1 237 ? -8.732 5.526 19.683 1.00 95.38 237 PHE A O 1
ATOM 1769 N N . THR A 1 238 ? -8.116 7.098 18.207 1.00 94.06 238 THR A N 1
ATOM 1770 C CA . THR A 1 238 ? -9.020 8.149 18.680 1.00 94.06 238 THR A CA 1
ATOM 1771 C C . THR A 1 238 ? -10.057 8.458 17.611 1.00 94.06 238 THR A C 1
ATOM 1773 O O . THR A 1 238 ? -9.714 8.693 16.456 1.00 94.06 238 THR A O 1
ATOM 1776 N N . LYS A 1 239 ? -11.337 8.453 17.981 1.00 93.81 239 LYS A N 1
ATOM 1777 C CA . LYS A 1 239 ? -12.439 8.760 17.066 1.00 93.81 239 LYS A CA 1
ATOM 1778 C C . LYS A 1 239 ? -12.367 10.225 16.625 1.00 93.81 239 LYS A C 1
ATOM 1780 O O . LYS A 1 239 ? -12.195 11.098 17.479 1.00 93.81 239 LYS A O 1
ATOM 1785 N N . LYS A 1 240 ? -12.495 10.471 15.320 1.00 85.81 240 LYS A N 1
ATOM 1786 C CA . LYS A 1 240 ? -12.611 11.817 14.737 1.00 85.81 240 LYS A CA 1
ATOM 1787 C C . LYS A 1 240 ? -14.047 12.325 14.716 1.00 85.81 240 LYS A C 1
ATOM 1789 O O . LYS A 1 240 ? -14.975 11.489 14.628 1.00 85.81 240 LYS A O 1
#

Sequence (240 aa):
MKRALATIMLFALVLTAFTACGSDGPKTNRKNNTIIGTWEGSLDGITMTYSFKADGTGKAEAAGATIEYTWTVKDGKLNAVGEFMGETTEVFQDADYKLENGKLIITQQGTTVEFTRKGSSSANIGFGDKTESTPDKGNSGTAAIPDVQVRPVESTIIGTWEVTQDEIVMTFTFDEGGTGKIAMSGITMDMTWSTSGGKLNGELSFMGESEQLFSDADYSISGSTMTVTQDGETLIFTKK

Secondary structure (DSSP, 8-state):
-----------------------------TTTTTT-EEEEEEETTEEEEEEE-TTSEEEEEETTEEEEEEEEEETTEEEEEEEETTEEEEEEEEEEEEEETTEEEEEETTEEEEEEETT--------------PPPP---------------S--SS-EEEEEEETTEEEEEEEETTTEEEEEETTEEEEEEEEEETTEEEEEEEETTEEEEEEEEEEEEEETTEEEEEETTEEEEEEE-

Radius of gyration: 26.92 Å; chains: 1; bounding box: 94×52×58 Å

Foldseek 3Di:
DDDDDDDDDDDDDDDDDDDDDDDDPPPDPPVLVVQAAWWWWDDPNWIKIKHAHPVQWIWIDTQNDIWIWGWDADPQFIWIWTDDPNDIDTPADRWHWDQDPQWIWIHGPNDIIIIHGPPPDPDDPDDDDDDDDDDDDDDDDDDDDDDPPPDPPPPQQAAWKWWADPNWIWIWHQHPPQKIWIDTPRGIWIKGWDDDPQFIWMWTDDPNDIDTPGDRWRWDDDDQWIWTHDPNDIIIIGGD